Protein 3LD1 (pdb70)

Nearest PDB structures (foldseek):
  3ld1-assembly1_A  TM=1.003E+00  e=2.561E-72  Avian infectious bronchitis virus (strain M41)
  7f52-assembly1_A  TM=9.903E-01  e=3.214E-62  Infectious bronchitis virus
  1zun-assembly1_B  TM=3.961E-01  e=2.864E+00  Pseudomonas syringae pv. tomato str. DC3000
  6wdo-assembly1_O  TM=1.332E-01  e=5.058E+00  Homo sapiens

InterPro domains:
  IPR002589 Macro domain [PF01661] (1042-1148)
  IPR002589 Macro domain [PS51154] (1005-1181)
  IPR002589 Macro domain [SM00506] (1017-1149)
  IPR008740 Peptidase C30, coronavirus [PF05409] (2810-3098)
  IPR008740 Peptidase C30, coronavirus [PS51442] (2782-3088)
  IPR009003 Peptidase S1, PA clan [SSF50494] (2782-3085)
  IPR013016 Peptidase C16, coronavirus [PF08715] (1176-1477)
  IPR013016 Peptidase C16, coronavirus [PS51124] (1238-1499)
  IPR014822 Non-structural protein NSP9, coronavirus [PF08710] (3675-3785)
  IPR014822 Non-structural protein NSP9, coronavirus [PS51951] (3675-3785)
  IPR014828 Non-structural protein NSP7, coronavirus [PF08716] (3382-3464)
  IPR014828 Non-structural protein NSP7, coronavirus [PS51949] (3382-3464)
  IPR014829 Non-structural protein NSP8, coronavirus [PF08717] (3465-3674)
  IPR014829 Non-structural protein NSP8, coronavirus [PS51950] (3465-3674)
  IPR018995 RNA synthesis protein NSP10, coronavirus [PF09401] (3798-3920)
  IPR018995 RNA synthesis protein NSP10, coronavirus [PS51952] (3787-3928)
  IPR032505 Non-structural protein NSP4, C-terminal, coronavirus [PF16348] (2686-2778)
  IPR032505 Non-structural protein NSP4, C-terminal, coronavirus [PS51946] (2686-2781)
  IPR036333 RNA synthesis protein NSP10 superfamily, coronavirus [SSF144246] (3797-3917)
  IPR036499 Non-structural protein NSP9 superfamily, coronavirus [G3DSA:2.40.10.250] (3672-3785)

Secondary structure (DSSP, 8-state):
---EEEEETT--HHHHHHHHTTB----SSHHHHHHHHHHHHHHHHHTS-EEEEEBTEEEEEEEESS--SSS--EEE-TT--HHHHHHHH---HHHHHHHHHHHTHHHHTSSHHHHHHHHHHGGGT--HHHHHHHTT-SSHHHHHHHHHHHHHHHHHHHHHHHTGGGHHHHTT-IIIIIHHHHHHH-SSSS-SSHHHHHHHHHHHHHHTTS---EEEETTEEEEGGGTTSTTHHHHHHHHHHHHTSPB-GGG-EEETTEEE-SS-EEEEESS-TTS-TT-BEEEEESB---EE-EEEEE---EEEEEEE---PPPSEEEEEEETTEEEEEEEETTEEEEEEEETTEE-S--EEEEEPPP-

Foldseek 3Di:
DAAAEEEELPADLLVLLLLLLQAPDQAPWLLRLLVVSVVVNVQQNVQDWDWGQGPLGIHIYGYDHDDPDDPDHHYHYNPDDVVSVCVPRNDDVLSVVSVVVVVCCVPQVPDPVSLQVCQVCVVVVPDPRSLSNQCNRLPLSRVLSSCVVLLVVVLVLVDVLCDPVCVVVCVVPCVASNVLSCVLSPDPPPPVCSSVSSVLVSVLCSLPRPHWAWWAAQQFIATVSCCPGSNCVRVVVRVVVQVPADADPLGWGDDDQWTGDRIWIWGKDACDPDDDHGAIATATDGDGDFAQAAAPEEDAFKAFDNAFDPDDDDRYFHWYGYPRYTWTKHDDVNFIWTAHDHPRTTHRSITGMDGDDDD

Organism: Avian infectious bronchitis virus (strain M41) (NCBI:txid11127)

B-factor: mean 51.98, std 12.44, range [32.18, 98.54]

Sequence (359 aa):
LRDVILVSKDIPEQLCDALFFYTSHNPKDYADAFAVRQKFDRNLQTGKQFKFETVCGLFLLKGVDKITPGVPAKVLKATSKLADLEDIFGVSPFARKYRELLKTACQWSLTVETLDARALTLDEIFDPTEILWLQVAAKIQVSAMAMRRLVGEVTAKVMDALGSNMSALFQIFKQQIVRIFQAALAIFENVSELPQRIAALKMAFAKCAKSITVVVMERTLVVREFAGTCLASINGAVAKFFEELPNGFMGAKIFTTFAFFREAAVKIVDNIPNAPRGTKGFEVVGNAKGTQVVVRGMRNDLTLLDQKAEIPVESEGWSAILGGHLCYVFKSGDRFYAAPLSGNFALHDVHCCERVVCL

Structure (mmCIF, N/CA/C/O backbone):
data_3LD1
#
_entry.id   3LD1
#
_cell.length_a   114.179
_cell.length_b   114.179
_cell.length_c   60.979
_cell.angle_alpha   90.000
_cell.angle_beta   90.000
_cell.angle_gamma   120.000
#
_symmetry.space_group_name_H-M   'P 64'
#
loop_
_entity.id
_entity.type
_entity.pdbx_description
1 polymer 'Replicase polyprotein 1a'
2 water water
#
loop_
_atom_site.group_PDB
_atom_site.id
_atom_site.type_symbol
_atom_site.label_atom_id
_atom_site.label_alt_id
_atom_site.label_comp_id
_atom_site.label_asym_id
_atom_site.label_entity_id
_atom_site.label_seq_id
_atom_site.pdbx_PDB_ins_code
_atom_site.Cartn_x
_atom_site.Cartn_y
_atom_site.Cartn_z
_atom_site.occupancy
_atom_site.B_iso_or_equiv
_atom_site.auth_seq_id
_atom_site.auth_comp_id
_atom_site.auth_asym_id
_atom_site.auth_atom_id
_atom_site.pdbx_PDB_model_num
ATOM 1 N N . LEU A 1 1 ? -61.413 36.931 -26.072 1.00 88.92 5 LEU A N 1
ATOM 2 C CA . LEU A 1 1 ? -60.480 37.678 -26.950 1.00 89.11 5 LEU A CA 1
ATOM 3 C C . LEU A 1 1 ? -59.372 38.313 -26.078 1.00 88.65 5 LEU A C 1
ATOM 4 O O . LEU A 1 1 ? -59.081 39.517 -26.203 1.00 88.89 5 LEU A O 1
ATOM 9 N N . ARG A 1 2 ? -58.762 37.496 -25.201 1.00 87.59 6 ARG A N 1
ATOM 10 C CA . ARG A 1 2 ? -57.601 37.919 -24.364 1.00 86.11 6 ARG A CA 1
ATOM 11 C C . ARG A 1 2 ? -56.327 38.134 -25.192 1.00 83.96 6 ARG A C 1
ATOM 12 O O . ARG A 1 2 ? -56.219 37.646 -26.327 1.00 83.65 6 ARG A O 1
ATOM 20 N N . ASP A 1 3 ? -55.364 38.864 -24.622 1.00 81.39 7 ASP A N 1
ATOM 21 C CA . ASP A 1 3 ? -54.053 39.058 -25.286 1.00 78.56 7 ASP A CA 1
ATOM 22 C C . ASP A 1 3 ? -53.184 37.832 -25.187 1.00 75.54 7 ASP A C 1
ATOM 23 O O . ASP A 1 3 ? -52.954 37.279 -24.085 1.00 75.22 7 ASP A O 1
ATOM 28 N N . VAL A 1 4 ? -52.722 37.420 -26.359 1.00 71.44 8 VAL A N 1
ATOM 29 C CA . VAL A 1 4 ? -51.799 36.309 -26.472 1.00 67.15 8 VAL A CA 1
ATOM 30 C C . VAL A 1 4 ? -50.385 36.929 -26.553 1.00 64.17 8 VAL A C 1
ATOM 31 O O . VAL A 1 4 ? -50.079 37.644 -27.506 1.00 63.93 8 VAL A O 1
ATOM 35 N N . ILE A 1 5 ? -49.557 36.708 -25.522 1.00 59.48 9 ILE A N 1
ATOM 36 C CA . ILE A 1 5 ? -48.203 37.262 -25.511 1.00 54.27 9 ILE A CA 1
ATOM 37 C C . ILE A 1 5 ? -47.296 36.441 -26.451 1.00 52.76 9 ILE A C 1
ATOM 38 O O . ILE A 1 5 ? -47.083 35.254 -26.246 1.00 50.61 9 ILE A O 1
ATOM 43 N N . LEU A 1 6 ? -46.781 37.092 -27.486 1.00 50.40 10 LEU A N 1
ATOM 44 C CA . LEU A 1 6 ? -45.883 36.410 -28.392 1.00 50.68 10 LEU A CA 1
ATOM 45 C C . LEU A 1 6 ? -44.413 36.377 -27.894 1.00 51.02 10 LEU A C 1
ATOM 46 O O . LEU A 1 6 ? -43.765 37.414 -27.825 1.00 51.26 10 LEU A O 1
ATOM 51 N N . VAL A 1 7 ? -43.882 35.201 -27.540 1.00 49.87 11 VAL A N 1
ATOM 52 C CA . VAL A 1 7 ? -42.551 35.214 -27.004 1.00 48.87 11 VAL A CA 1
ATOM 53 C C . VAL A 1 7 ? -41.583 34.469 -27.867 1.00 49.13 11 VAL A C 1
ATOM 54 O O . VAL A 1 7 ? -41.726 33.268 -28.124 1.00 49.72 11 VAL A O 1
ATOM 58 N N . SER A 1 8 ? -40.638 35.264 -28.357 1.00 48.18 12 SER A N 1
ATOM 59 C CA . SER A 1 8 ? -39.571 34.826 -29.170 1.00 48.33 12 SER A CA 1
ATOM 60 C C . SER A 1 8 ? -38.897 33.540 -28.661 1.00 48.04 12 SER A C 1
ATOM 61 O O . SER A 1 8 ? -38.361 33.476 -27.554 1.00 48.59 12 SER A O 1
ATOM 64 N N . LYS A 1 9 ? -38.975 32.517 -29.491 1.00 47.57 13 LYS A N 1
ATOM 65 C CA . LYS A 1 9 ? -38.442 31.193 -29.210 1.00 48.17 13 LYS A CA 1
ATOM 66 C C . LYS A 1 9 ? -36.971 31.217 -28.810 1.00 49.23 13 LYS A C 1
ATOM 67 O O . LYS A 1 9 ? -36.549 30.363 -28.003 1.00 49.88 13 LYS A O 1
ATOM 73 N N . ASP A 1 10 ? -36.216 32.195 -29.336 1.00 49.13 14 ASP A N 1
ATOM 74 C CA . ASP A 1 10 ? -34.774 32.359 -29.046 1.00 49.53 14 ASP A CA 1
ATOM 75 C C . ASP A 1 10 ? -34.454 33.153 -27.779 1.00 48.60 14 ASP A C 1
ATOM 76 O O . ASP A 1 10 ? -33.267 33.413 -27.542 1.00 48.23 14 ASP A O 1
ATOM 81 N N . ILE A 1 11 ? -35.455 33.569 -26.979 1.00 46.30 15 ILE A N 1
ATOM 82 C CA . ILE A 1 11 ? -35.084 34.425 -25.837 1.00 44.28 15 ILE A CA 1
ATOM 83 C C . ILE A 1 11 ? -33.919 33.831 -24.987 1.00 43.35 15 ILE A C 1
ATOM 84 O O . ILE A 1 11 ? -33.850 32.593 -24.800 1.00 42.21 15 ILE A O 1
ATOM 89 N N . PRO A 1 12 ? -32.985 34.685 -24.505 1.00 42.10 16 PRO A N 1
ATOM 90 C CA . PRO A 1 12 ? -31.835 34.126 -23.731 1.00 41.71 16 PRO A CA 1
ATOM 91 C C . PRO A 1 12 ? -32.270 33.449 -22.475 1.00 42.10 16 PRO A C 1
ATOM 92 O O . PRO A 1 12 ? -33.391 33.685 -22.015 1.00 42.22 16 PRO A O 1
ATOM 96 N N . GLU A 1 13 ? -31.420 32.554 -21.950 1.00 42.65 17 GLU A N 1
ATOM 97 C CA . GLU A 1 13 ? -31.762 31.725 -20.780 1.00 42.49 17 GLU A CA 1
ATOM 98 C C . GLU A 1 13 ? -32.222 32.616 -19.628 1.00 42.56 17 GLU A C 1
ATOM 99 O O . GLU A 1 13 ? -33.085 32.245 -18.821 1.00 42.64 17 GLU A O 1
ATOM 105 N N . GLN A 1 14 ? -31.585 33.752 -19.449 1.00 42.31 18 GLN A N 1
ATOM 106 C CA . GLN A 1 14 ? -31.909 34.500 -18.232 1.00 43.98 18 GLN A CA 1
ATOM 107 C C . GLN A 1 14 ? -33.285 35.084 -18.305 1.00 42.28 18 GLN A C 1
ATOM 108 O O . GLN A 1 14 ? -33.866 35.420 -17.291 1.00 43.05 18 GLN A O 1
ATOM 114 N N . LEU A 1 15 ? -33.798 35.206 -19.512 1.00 41.75 19 LEU A N 1
ATOM 115 C CA . LEU A 1 15 ? -34.960 36.037 -19.758 1.00 41.56 19 LEU A CA 1
ATOM 116 C C . LEU A 1 15 ? -36.023 34.998 -19.676 1.00 41.81 19 LEU A C 1
ATOM 117 O O . LEU A 1 15 ? -37.060 35.164 -18.965 1.00 42.25 19 LEU A O 1
ATOM 122 N N . CYS A 1 16 ? -35.713 33.885 -20.315 1.00 40.27 20 CYS A N 1
ATOM 123 C CA . CYS A 1 16 ? -36.555 32.765 -20.190 1.00 41.09 20 CYS A CA 1
ATOM 124 C C . CYS A 1 16 ? -36.839 32.415 -18.715 1.00 39.32 20 CYS A C 1
ATOM 125 O O . CYS A 1 16 ? -37.976 32.141 -18.314 1.00 38.34 20 CYS A O 1
ATOM 128 N N . ASP A 1 17 ? -35.800 32.452 -17.915 1.00 37.89 21 ASP A N 1
ATOM 129 C CA . ASP A 1 17 ? -35.935 32.227 -16.487 1.00 38.72 21 ASP A CA 1
ATOM 130 C C . ASP A 1 17 ? -36.820 33.274 -15.809 1.00 37.83 21 ASP A C 1
ATOM 131 O O . ASP A 1 17 ? -37.704 32.938 -14.957 1.00 35.52 21 ASP A O 1
ATOM 136 N N . ALA A 1 18 ? -36.590 34.544 -16.157 1.00 36.60 22 ALA A N 1
ATOM 137 C CA . ALA A 1 18 ? -37.408 35.557 -15.468 1.00 36.80 22 ALA A CA 1
ATOM 138 C C . ALA A 1 18 ? -38.854 35.379 -15.862 1.00 36.35 22 ALA A C 1
ATOM 139 O O . ALA A 1 18 ? -39.716 35.477 -15.005 1.00 36.04 22 ALA A O 1
ATOM 141 N N . LEU A 1 19 ? -39.122 35.163 -17.158 1.00 37.30 23 LEU A N 1
ATOM 142 C CA . LEU A 1 19 ? -40.506 34.912 -17.623 1.00 37.25 23 LEU A CA 1
ATOM 143 C C . LEU A 1 19 ? -41.026 33.731 -16.808 1.00 39.25 23 LEU A C 1
ATOM 144 O O . LEU A 1 19 ? -41.908 33.894 -15.992 1.00 40.39 23 LEU A O 1
ATOM 149 N N . PHE A 1 20 ? -40.434 32.550 -16.951 1.00 40.61 24 PHE A N 1
ATOM 150 C CA . PHE A 1 20 ? -40.944 31.398 -16.193 1.00 42.20 24 PHE A CA 1
ATOM 151 C C . PHE A 1 20 ? -41.150 31.647 -14.666 1.00 42.76 24 PHE A C 1
ATOM 152 O O . PHE A 1 20 ? -42.039 31.081 -14.024 1.00 42.63 24 PHE A O 1
ATOM 160 N N . PHE A 1 21 ? -40.321 32.484 -14.070 1.00 43.26 25 PHE A N 1
ATOM 161 C CA . PHE A 1 21 ? -40.430 32.647 -12.641 1.00 43.90 25 PHE A CA 1
ATOM 162 C C . PHE A 1 21 ? -41.644 33.443 -12.140 1.00 44.12 25 PHE A C 1
ATOM 163 O O . PHE A 1 21 ? -41.723 33.792 -10.945 1.00 44.30 25 PHE A O 1
ATOM 171 N N . TYR A 1 22 ? -42.577 33.759 -13.041 1.00 44.64 26 TYR A N 1
ATOM 172 C CA . TYR A 1 22 ? -43.864 34.333 -12.641 1.00 44.52 26 TYR A CA 1
ATOM 173 C C . TYR A 1 22 ? -44.827 33.248 -12.244 1.00 45.45 26 TYR A C 1
ATOM 174 O O . TYR A 1 22 ? -45.903 33.559 -11.742 1.00 45.59 26 TYR A O 1
ATOM 183 N N . THR A 1 23 ? -44.443 31.984 -12.479 1.00 46.77 27 THR A N 1
ATOM 184 C CA . THR A 1 23 ? -45.315 30.825 -12.297 1.00 47.49 27 THR A CA 1
ATOM 185 C C . THR A 1 23 ? -45.904 30.783 -10.880 1.00 49.17 27 THR A C 1
ATOM 186 O O . THR A 1 23 ? -45.269 31.272 -9.905 1.00 48.21 27 THR A O 1
ATOM 190 N N . SER A 1 24 ? -47.134 30.263 -10.795 1.00 49.92 28 SER A N 1
ATOM 191 C CA . SER A 1 24 ? -47.859 30.260 -9.529 1.00 51.88 28 SER A CA 1
ATOM 192 C C . SER A 1 24 ? -47.681 28.852 -8.998 1.00 52.33 28 SER A C 1
ATOM 193 O O . SER A 1 24 ? -47.941 28.564 -7.815 1.00 52.62 28 SER A O 1
ATOM 196 N N . HIS A 1 25 ? -47.202 27.974 -9.876 1.00 52.23 29 HIS A N 1
ATOM 197 C CA . HIS A 1 25 ? -47.150 26.594 -9.545 1.00 52.53 29 HIS A CA 1
ATOM 198 C C . HIS A 1 25 ? -46.403 26.406 -8.260 1.00 53.23 29 HIS A C 1
ATOM 199 O O . HIS A 1 25 ? -45.403 27.076 -8.059 1.00 53.44 29 HIS A O 1
ATOM 206 N N . ASN A 1 26 ? -46.949 25.576 -7.359 1.00 54.23 30 ASN A N 1
ATOM 207 C CA . ASN A 1 26 ? -46.288 25.210 -6.086 1.00 55.05 30 ASN A CA 1
ATOM 208 C C . ASN A 1 26 ? -45.655 23.808 -6.211 1.00 55.04 30 ASN A C 1
ATOM 209 O O . ASN A 1 26 ? -46.350 22.784 -6.063 1.00 55.77 30 ASN A O 1
ATOM 214 N N . PRO A 1 27 ? -44.337 23.754 -6.469 1.00 54.99 31 PRO A N 1
ATOM 215 C CA . PRO A 1 27 ? -43.646 22.463 -6.844 1.00 55.01 31 PRO A CA 1
ATOM 216 C C . PRO A 1 27 ? -43.451 21.471 -5.659 1.00 54.25 31 PRO A C 1
ATOM 217 O O . PRO A 1 27 ? -42.908 21.825 -4.618 1.00 51.12 31 PRO A O 1
ATOM 221 N N . LYS A 1 28 ? -43.879 20.229 -5.879 1.00 55.75 32 LYS A N 1
ATOM 222 C CA . LYS A 1 28 ? -43.917 19.208 -4.851 1.00 55.83 32 LYS A CA 1
ATOM 223 C C . LYS A 1 28 ? -42.466 18.953 -4.350 1.00 56.19 32 LYS A C 1
ATOM 224 O O . LYS A 1 28 ? -42.231 18.938 -3.111 1.00 55.98 32 LYS A O 1
ATOM 230 N N . ASP A 1 29 ? -41.523 18.772 -5.304 1.00 54.25 33 ASP A N 1
ATOM 231 C CA . ASP A 1 29 ? -40.072 18.522 -5.025 1.00 53.77 33 ASP A CA 1
ATOM 232 C C . ASP A 1 29 ? -39.350 18.799 -6.332 1.00 51.30 33 ASP A C 1
ATOM 233 O O . ASP A 1 29 ? -39.961 19.376 -7.242 1.00 51.52 33 ASP A O 1
ATOM 238 N N . TYR A 1 30 ? -38.104 18.329 -6.458 1.00 48.35 34 TYR A N 1
ATOM 239 C CA . TYR A 1 30 ? -37.299 18.594 -7.647 1.00 45.98 34 TYR A CA 1
ATOM 240 C C . TYR A 1 30 ? -37.834 17.862 -8.864 1.00 46.43 34 TYR A C 1
ATOM 241 O O . TYR A 1 30 ? -37.780 18.368 -9.997 1.00 45.44 34 TYR A O 1
ATOM 250 N N . ALA A 1 31 ? -38.388 16.676 -8.635 1.00 46.70 35 ALA A N 1
ATOM 251 C CA . ALA A 1 31 ? -39.032 15.978 -9.723 1.00 47.30 35 ALA A CA 1
ATOM 252 C C . ALA A 1 31 ? -40.162 16.802 -10.324 1.00 47.03 35 ALA A C 1
ATOM 253 O O . ALA A 1 31 ? -40.212 16.982 -11.555 1.00 48.15 35 ALA A O 1
ATOM 255 N N . ASP A 1 32 ? -41.038 17.331 -9.482 1.00 47.15 36 ASP A N 1
ATOM 256 C CA . ASP A 1 32 ? -42.190 18.118 -9.968 1.00 46.57 36 ASP A CA 1
ATOM 257 C C . ASP A 1 32 ? -41.648 19.387 -10.671 1.00 46.24 36 ASP A C 1
ATOM 258 O O . ASP A 1 32 ? -41.936 19.698 -11.831 1.00 45.27 36 ASP A O 1
ATOM 263 N N . ALA A 1 33 ? -40.757 20.076 -9.987 1.00 46.31 37 ALA A N 1
ATOM 264 C CA . ALA A 1 33 ? -40.241 21.302 -10.536 1.00 44.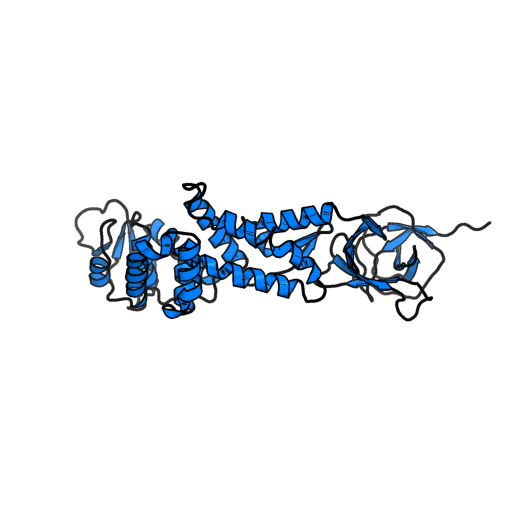92 37 ALA A CA 1
ATOM 265 C C . ALA A 1 33 ? -39.689 20.993 -11.891 1.00 45.11 37 ALA A C 1
ATOM 266 O O . ALA A 1 33 ? -39.990 21.715 -12.874 1.00 45.88 37 ALA A O 1
ATOM 268 N N . PHE A 1 34 ? -38.895 19.926 -11.986 1.00 43.48 38 PHE A N 1
ATOM 269 C CA . PHE A 1 34 ? -38.259 19.663 -13.248 1.00 42.75 38 PHE A CA 1
ATOM 270 C C . PHE A 1 34 ? -39.354 19.376 -14.289 1.00 42.93 38 PHE A C 1
ATOM 271 O O . PHE A 1 34 ? -39.295 19.835 -15.435 1.00 42.39 38 PHE A O 1
ATOM 279 N N . ALA A 1 35 ? -40.352 18.590 -13.892 1.00 41.81 39 ALA A N 1
ATOM 280 C CA . ALA A 1 35 ? -41.433 18.264 -14.837 1.00 41.50 39 ALA A CA 1
ATOM 281 C C . ALA A 1 35 ? -42.166 19.535 -15.366 1.00 40.82 39 ALA A C 1
ATOM 282 O O . ALA A 1 35 ? -42.355 19.715 -16.619 1.00 41.66 39 ALA A O 1
ATOM 284 N N . VAL A 1 36 ? -42.492 20.433 -14.442 1.00 38.89 40 VAL A N 1
ATOM 285 C CA . VAL A 1 36 ? -43.197 21.673 -14.777 1.00 39.12 40 VAL A CA 1
ATOM 286 C C . VAL A 1 36 ? -42.361 22.604 -15.705 1.00 40.64 40 VAL A C 1
ATOM 287 O O . VAL A 1 36 ? -42.890 23.142 -16.702 1.00 42.77 40 VAL A O 1
ATOM 291 N N . ARG A 1 37 ? -41.070 22.782 -15.415 1.00 40.97 41 ARG A N 1
ATOM 292 C CA . ARG A 1 37 ? -40.265 23.676 -16.224 1.00 41.77 41 ARG A CA 1
ATOM 293 C C . ARG A 1 37 ? -40.030 23.018 -17.593 1.00 42.94 41 ARG A C 1
ATOM 294 O O . ARG A 1 37 ? -40.050 23.673 -18.628 1.00 42.53 41 ARG A O 1
ATOM 302 N N . GLN A 1 38 ? -39.861 21.708 -17.609 1.00 44.19 42 GLN A N 1
ATOM 303 C CA . GLN A 1 38 ? -39.669 21.028 -18.900 1.00 46.55 42 GLN A CA 1
ATOM 304 C C . GLN A 1 38 ? -40.918 21.189 -19.790 1.00 45.40 42 GLN A C 1
ATOM 305 O O . GLN A 1 38 ? -40.802 21.567 -20.947 1.00 46.64 42 GLN A O 1
ATOM 311 N N . LYS A 1 39 ? -42.109 20.962 -19.244 1.00 44.69 43 LYS A N 1
ATOM 312 C CA . LYS A 1 39 ? -43.379 21.171 -20.038 1.00 44.09 43 LYS A CA 1
ATOM 313 C C . LYS A 1 39 ? -43.471 22.593 -20.597 1.00 42.60 43 LYS A C 1
ATOM 314 O O . LYS A 1 39 ? -43.924 22.880 -21.729 1.00 40.73 43 LYS A O 1
ATOM 320 N N . PHE A 1 40 ? -43.049 23.511 -19.759 1.00 41.33 44 PHE A N 1
ATOM 321 C CA . PHE A 1 40 ? -43.227 24.870 -20.173 1.00 42.18 44 PHE A CA 1
ATOM 322 C C . PHE A 1 40 ? -42.217 25.196 -21.296 1.00 41.64 44 PHE A C 1
ATOM 323 O O . PHE A 1 40 ? -42.585 25.753 -22.342 1.00 42.07 44 PHE A O 1
ATOM 331 N N . ASP A 1 41 ? -40.960 24.796 -21.134 1.00 40.58 45 ASP A N 1
ATOM 332 C CA . ASP A 1 41 ? -40.031 25.055 -22.229 1.00 40.82 45 ASP A CA 1
ATOM 333 C C . ASP A 1 41 ? -40.501 24.383 -23.501 1.00 40.16 45 ASP A C 1
ATOM 334 O O . ASP A 1 41 ? -40.297 24.933 -24.531 1.00 39.35 45 ASP A O 1
ATOM 339 N N . ARG A 1 42 ? -41.062 23.174 -23.423 1.00 40.31 46 ARG A N 1
ATOM 340 C CA . ARG A 1 42 ? -41.560 22.513 -24.637 1.00 41.55 46 ARG A CA 1
ATOM 341 C C . ARG A 1 42 ? -42.683 23.300 -25.275 1.00 40.89 46 ARG A C 1
ATOM 342 O O . ARG A 1 42 ? -42.699 23.473 -26.499 1.00 40.77 46 ARG A O 1
ATOM 350 N N . ASN A 1 43 ? -43.615 23.765 -24.442 1.00 40.62 47 ASN A N 1
ATOM 351 C CA . ASN A 1 43 ? -44.783 24.525 -24.909 1.00 41.85 47 ASN A CA 1
ATOM 352 C C . ASN A 1 43 ? -44.332 25.697 -25.736 1.00 41.90 47 ASN A C 1
ATOM 353 O O . ASN A 1 43 ? -44.880 25.963 -26.798 1.00 41.55 47 ASN A O 1
ATOM 358 N N . LEU A 1 44 ? -43.330 26.404 -25.213 1.00 42.44 48 LEU A N 1
ATOM 359 C CA . LEU A 1 44 ? -42.824 27.591 -25.866 1.00 43.03 48 LEU A CA 1
ATOM 360 C C . LEU A 1 44 ? -42.343 27.270 -27.243 1.00 44.47 48 LEU A C 1
ATOM 361 O O . LEU A 1 44 ? -42.594 28.038 -28.143 1.00 45.99 48 LEU A O 1
ATOM 366 N N . GLN A 1 45 ? -41.684 26.121 -27.431 1.00 45.15 49 GLN A N 1
ATOM 367 C CA . GLN A 1 45 ? -41.059 25.816 -28.723 1.00 46.30 49 GLN A CA 1
ATOM 368 C C . GLN A 1 45 ? -42.039 25.338 -29.776 1.00 46.60 49 GLN A C 1
ATOM 369 O O . GLN A 1 45 ? -41.732 25.412 -30.990 1.00 47.33 49 GLN A O 1
ATOM 375 N N . THR A 1 46 ? -43.170 24.790 -29.311 1.00 46.52 50 THR A N 1
ATOM 376 C CA . THR A 1 46 ? -44.273 24.339 -30.214 1.00 47.05 50 THR A CA 1
ATOM 377 C C . THR A 1 46 ? -44.858 25.508 -30.962 1.00 48.09 50 THR A C 1
ATOM 378 O O . THR A 1 46 ? -45.270 25.334 -32.072 1.00 49.78 50 THR A O 1
ATOM 382 N N . GLY A 1 47 ? -44.879 26.713 -30.389 1.00 49.51 51 GLY A N 1
ATOM 383 C CA . GLY A 1 47 ? -45.260 27.906 -31.198 1.00 50.41 51 GLY A CA 1
ATOM 384 C C . GLY A 1 47 ? -46.763 27.949 -31.370 1.00 51.28 51 GLY A C 1
ATOM 385 O O . GLY A 1 47 ? -47.316 28.735 -32.161 1.00 52.02 51 GLY A O 1
ATOM 386 N N . LYS A 1 48 ? -47.401 27.055 -30.622 1.00 52.16 52 LYS A N 1
ATOM 387 C CA . LYS A 1 48 ? -48.813 27.019 -30.436 1.00 53.52 52 LYS A CA 1
ATOM 388 C C . LYS A 1 48 ? -49.151 27.800 -29.137 1.00 53.58 52 LYS A C 1
ATOM 389 O O . LYS A 1 48 ? -48.417 27.772 -28.108 1.00 52.60 52 LYS A O 1
ATOM 395 N N . GLN A 1 49 ? -50.246 28.534 -29.206 1.00 52.50 53 GLN A N 1
ATOM 396 C CA . GLN A 1 49 ? -50.743 29.143 -28.038 1.00 51.79 53 GLN A CA 1
ATOM 397 C C . GLN A 1 49 ? -50.901 28.133 -26.913 1.00 50.62 53 GLN A C 1
ATOM 398 O O . GLN A 1 49 ? -51.172 26.967 -27.158 1.00 51.60 53 GLN A O 1
ATOM 404 N N . PHE A 1 50 ? -50.692 28.570 -25.684 1.00 49.56 54 PHE A N 1
ATOM 405 C CA . PHE A 1 50 ? -50.894 27.720 -24.531 1.00 48.34 54 PHE A CA 1
ATOM 406 C C . PHE A 1 50 ? -50.968 28.634 -23.309 1.00 49.41 54 PHE A C 1
ATOM 407 O O . PHE A 1 50 ? -50.595 29.827 -23.370 1.00 49.04 54 PHE A O 1
ATOM 415 N N . LYS A 1 51 ? -51.437 28.078 -22.201 1.00 49.51 55 LYS A N 1
ATOM 416 C CA . LYS A 1 51 ? -51.733 28.851 -21.032 1.00 51.06 55 LYS A CA 1
ATOM 417 C C . LYS A 1 51 ? -50.560 28.956 -20.071 1.00 51.15 55 LYS A C 1
ATOM 418 O O . LYS A 1 51 ? -49.780 28.033 -19.964 1.00 52.95 55 LYS A O 1
ATOM 424 N N . PHE A 1 52 ? -50.494 30.028 -19.289 1.00 50.19 56 PHE A N 1
ATOM 425 C CA . PHE A 1 52 ? -49.486 30.149 -18.282 1.00 48.76 56 PHE A CA 1
ATOM 426 C C . PHE A 1 52 ? -50.099 30.727 -16.999 1.00 50.28 56 PHE A C 1
ATOM 427 O O . PHE A 1 52 ? -50.335 31.913 -16.881 1.00 51.28 56 PHE A O 1
ATOM 435 N N . GLU A 1 53 ? -50.430 29.858 -16.064 1.00 50.63 57 GLU A N 1
ATOM 436 C CA . GLU A 1 53 ? -50.806 30.273 -14.755 1.00 51.87 57 GLU A CA 1
ATOM 437 C C . GLU A 1 53 ? -49.713 31.095 -13.996 1.00 51.69 57 GLU A C 1
ATOM 438 O O . GLU A 1 53 ? -48.781 30.517 -13.427 1.00 52.91 57 GLU A O 1
ATOM 444 N N . THR A 1 54 ? -49.833 32.422 -13.934 1.00 50.53 58 THR A N 1
ATOM 445 C CA . THR A 1 54 ? -48.871 33.184 -13.152 1.00 50.80 58 THR A CA 1
ATOM 446 C C . THR A 1 54 ? -49.379 33.642 -11.781 1.00 51.73 58 THR A C 1
ATOM 447 O O . THR A 1 54 ? -50.485 33.325 -11.400 1.00 53.12 58 THR A O 1
ATOM 451 N N . VAL A 1 55 ? -48.559 34.417 -11.061 1.00 52.43 59 VAL A N 1
ATOM 452 C CA . VAL A 1 55 ? -48.923 35.043 -9.757 1.00 52.45 59 VAL A CA 1
ATOM 453 C C . VAL A 1 55 ? -49.568 36.432 -9.986 1.00 54.05 59 VAL A C 1
ATOM 454 O O . VAL A 1 55 ? -49.834 37.199 -9.022 1.00 53.36 59 VAL A O 1
ATOM 458 N N . CYS A 1 56 ? -49.733 36.755 -11.276 1.00 54.68 60 CYS A N 1
ATOM 459 C CA . CYS A 1 56 ? -50.491 37.899 -11.752 1.00 54.99 60 CYS A CA 1
ATOM 460 C C . CYS A 1 56 ? -51.672 37.382 -12.542 1.00 55.01 60 CYS A C 1
ATOM 461 O O . CYS A 1 56 ? -52.120 38.062 -13.444 1.00 53.79 60 CYS A O 1
ATOM 464 N N . GLY A 1 57 ? -52.126 36.152 -12.268 1.00 56.19 61 GLY A N 1
ATOM 465 C CA . GLY A 1 57 ? -53.261 35.579 -13.028 1.00 56.78 61 GLY A CA 1
ATOM 466 C C . GLY A 1 57 ? -52.844 34.907 -14.340 1.00 57.76 61 GLY A C 1
ATOM 467 O O . GLY A 1 57 ? -51.638 34.787 -14.668 1.00 58.53 61 GLY A O 1
ATOM 468 N N . LEU A 1 58 ? -53.840 34.441 -15.086 1.00 57.10 62 LEU A N 1
ATOM 469 C CA . LEU A 1 58 ? -53.630 33.536 -16.190 1.00 56.74 62 LEU A CA 1
ATOM 470 C C . LEU A 1 58 ? -53.191 34.361 -17.398 1.00 56.97 62 LEU A C 1
ATOM 471 O O . LEU A 1 58 ? -53.861 35.333 -17.731 1.00 58.14 62 LEU A O 1
ATOM 476 N N . PHE A 1 59 ? -52.077 34.025 -18.055 1.00 55.52 63 PHE A N 1
ATOM 477 C CA . PHE A 1 59 ? -51.854 34.658 -19.375 1.00 53.93 63 PHE A CA 1
ATOM 478 C C . PHE A 1 59 ? -51.804 33.569 -20.384 1.00 53.04 63 PHE A C 1
ATOM 479 O O . PHE A 1 59 ? -51.667 32.373 -20.037 1.00 53.16 63 PHE A O 1
ATOM 487 N N . LEU A 1 60 ? -51.920 33.986 -21.631 1.00 51.45 64 LEU A N 1
ATOM 488 C CA . LEU A 1 60 ? -51.694 33.082 -22.730 1.00 51.12 64 LEU A CA 1
ATOM 489 C C . LEU A 1 60 ? -50.389 33.500 -23.433 1.00 49.97 64 LEU A C 1
ATOM 490 O O . LEU A 1 60 ? -50.187 34.722 -23.683 1.00 49.19 64 LEU A O 1
ATOM 495 N N . LEU A 1 61 ? -49.543 32.499 -23.759 1.00 48.41 65 LEU A N 1
ATOM 496 C CA . LEU A 1 61 ? -48.293 32.718 -24.511 1.00 47.76 65 LEU A CA 1
ATOM 497 C C . LEU A 1 61 ? -48.264 31.951 -25.811 1.00 47.77 65 LEU A C 1
ATOM 498 O O . LEU A 1 61 ? -48.968 30.993 -25.985 1.00 47.68 65 LEU A O 1
ATOM 503 N N . LYS A 1 62 ? -47.396 32.391 -26.692 1.00 48.95 66 LYS A N 1
ATOM 504 C CA . LYS A 1 62 ? -47.136 31.760 -27.957 1.00 51.30 66 LYS A CA 1
ATOM 505 C C . LYS A 1 62 ? -45.671 32.013 -28.434 1.00 52.32 66 LYS A C 1
ATOM 506 O O . LYS A 1 62 ? -45.271 33.171 -28.693 1.00 51.33 66 LYS A O 1
ATOM 512 N N . GLY A 1 63 ? -44.886 30.940 -28.551 1.00 52.61 67 GLY A N 1
ATOM 513 C CA . GLY A 1 63 ? -43.527 31.089 -29.010 1.00 53.90 67 GLY A CA 1
ATOM 514 C C . GLY A 1 63 ? -43.535 31.421 -30.480 1.00 55.59 67 GLY A C 1
ATOM 515 O O . GLY A 1 63 ? -44.294 30.816 -31.255 1.00 55.94 67 GLY A O 1
ATOM 516 N N . VAL A 1 64 ? -42.702 32.377 -30.888 1.00 56.74 68 VAL A N 1
ATOM 517 C CA . VAL A 1 64 ? -42.568 32.644 -32.319 1.00 57.84 68 VAL A CA 1
ATOM 518 C C . VAL A 1 64 ? -41.146 32.855 -32.765 1.00 59.54 68 VAL A C 1
ATOM 519 O O . VAL A 1 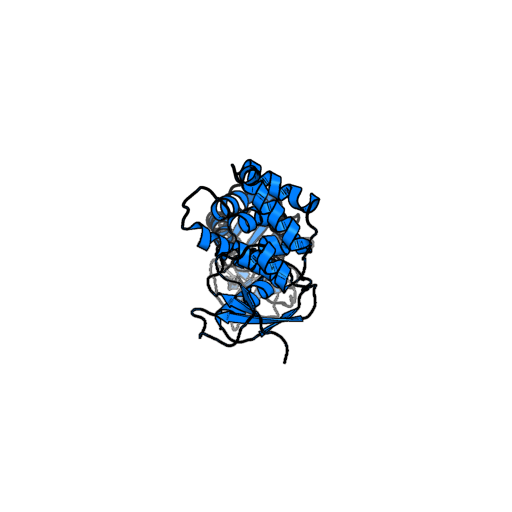64 ? -40.216 32.969 -31.958 1.00 59.01 68 VAL A O 1
ATOM 523 N N . ASP A 1 65 ? -40.989 32.891 -34.082 1.00 62.48 69 ASP A N 1
ATOM 524 C CA . ASP A 1 65 ? -39.714 33.249 -34.683 1.00 65.24 69 ASP A CA 1
ATOM 525 C C . ASP A 1 65 ? -40.003 34.566 -35.383 1.00 68.15 69 ASP A C 1
ATOM 526 O O . ASP A 1 65 ? -40.264 35.564 -34.720 1.00 68.40 69 ASP A O 1
ATOM 531 N N . LYS A 1 66 ? -40.012 34.559 -36.716 1.00 73.01 70 LYS A N 1
ATOM 532 C CA . LYS A 1 66 ? -40.263 35.763 -37.501 1.00 77.43 70 LYS A CA 1
ATOM 533 C C . LYS A 1 66 ? -41.697 36.100 -37.240 1.00 79.63 70 LYS A C 1
ATOM 534 O O . LYS A 1 66 ? -42.564 35.217 -37.349 1.00 79.40 70 LYS A O 1
ATOM 540 N N . ILE A 1 67 ? -41.948 37.350 -36.836 1.00 82.88 71 ILE A N 1
ATOM 541 C CA . ILE A 1 67 ? -43.336 37.792 -36.646 1.00 85.64 71 ILE A CA 1
ATOM 542 C C . ILE A 1 67 ? -43.853 38.296 -37.990 1.00 87.77 71 ILE A C 1
ATOM 543 O O . ILE A 1 67 ? -43.293 39.254 -38.563 1.00 88.29 71 ILE A O 1
ATOM 548 N N . THR A 1 68 ? -44.852 37.565 -38.509 1.00 90.02 72 THR A N 1
ATOM 549 C CA . THR A 1 68 ? -45.812 38.035 -39.526 1.00 92.23 72 THR A CA 1
ATOM 550 C C . THR A 1 68 ? -46.179 39.519 -39.207 1.00 93.10 72 THR A C 1
ATOM 551 O O . THR A 1 68 ? -46.590 39.811 -38.066 1.00 93.21 72 THR A O 1
ATOM 555 N N . PRO A 1 69 ? -46.052 40.450 -40.200 1.00 93.87 73 PRO A N 1
ATOM 556 C CA . PRO A 1 69 ? -46.051 41.899 -39.793 1.00 94.06 73 PRO A CA 1
ATOM 557 C C . PRO A 1 69 ? -47.503 42.318 -39.372 1.00 94.57 73 PRO A C 1
ATOM 558 O O . PRO A 1 69 ? -48.427 41.475 -39.506 1.00 94.87 73 PRO A O 1
ATOM 562 N N . GLY A 1 70 ? -47.734 43.537 -38.852 1.00 93.92 74 GLY A N 1
ATOM 563 C CA . GLY A 1 70 ? -49.147 43.984 -38.607 1.00 92.83 74 GLY A CA 1
ATOM 564 C C . GLY A 1 70 ? -49.830 43.835 -37.228 1.00 92.47 74 GLY A C 1
ATOM 565 O O . GLY A 1 70 ? -49.414 44.545 -36.305 1.00 92.52 74 GLY A O 1
ATOM 566 N N . VAL A 1 71 ? -50.851 42.934 -37.099 1.00 91.43 75 VAL A N 1
ATOM 567 C CA . VAL A 1 71 ? -51.815 42.777 -35.908 1.00 90.31 75 VAL A CA 1
ATOM 568 C C . VAL A 1 71 ? -51.247 43.063 -34.467 1.00 88.62 75 VAL A C 1
ATOM 569 O O . VAL A 1 71 ? -51.110 42.120 -33.668 1.00 88.28 75 VAL A O 1
ATOM 573 N N . PRO A 1 72 ? -51.005 44.374 -34.116 1.00 86.90 76 PRO A N 1
ATOM 574 C CA . PRO A 1 72 ? -50.035 44.703 -33.049 1.00 84.41 76 PRO A CA 1
ATOM 575 C C . PRO A 1 72 ? -50.206 43.798 -31.846 1.00 81.75 76 PRO A C 1
ATOM 576 O O . PRO A 1 72 ? -51.287 43.714 -31.238 1.00 82.31 76 PRO A O 1
ATOM 580 N N . ALA A 1 73 ? -49.156 43.061 -31.538 1.00 77.65 77 ALA A N 1
ATOM 581 C CA . ALA A 1 73 ? -49.269 42.110 -30.466 1.00 72.94 77 ALA A CA 1
ATOM 582 C C . ALA A 1 73 ? -48.404 42.669 -29.349 1.00 69.70 77 ALA A C 1
ATOM 583 O O . ALA A 1 73 ? -47.718 43.671 -29.546 1.00 68.76 77 ALA A O 1
ATOM 585 N N . LYS A 1 74 ? -48.472 42.069 -28.172 1.00 65.82 78 LYS A N 1
ATOM 586 C CA . LYS A 1 74 ? -47.401 42.269 -27.207 1.00 62.57 78 LYS A CA 1
ATOM 587 C C . LYS A 1 74 ? -46.350 41.173 -27.390 1.00 60.31 78 LYS A C 1
ATOM 588 O O . LYS A 1 74 ? -46.666 39.985 -27.357 1.00 60.12 78 LYS A O 1
ATOM 594 N N . VAL A 1 75 ? -45.110 41.598 -27.604 1.00 57.84 79 VAL A N 1
ATOM 595 C CA . VAL A 1 75 ? -43.973 40.717 -27.917 1.00 56.90 79 VAL A CA 1
ATOM 596 C C . VAL A 1 75 ? -42.769 40.778 -26.902 1.00 55.89 79 VAL A C 1
ATOM 597 O O . VAL A 1 75 ? -42.211 41.848 -26.668 1.00 55.48 79 VAL A O 1
ATOM 601 N N . LEU A 1 76 ? -42.356 39.620 -26.372 1.00 54.63 80 LEU A N 1
ATOM 602 C CA . LEU A 1 76 ? -41.100 39.444 -25.644 1.00 53.27 80 LEU A CA 1
ATOM 603 C C . LEU A 1 76 ? -40.000 38.965 -26.612 1.00 53.33 80 LEU A C 1
ATOM 604 O O . LEU A 1 76 ? -40.021 37.824 -27.100 1.00 52.35 80 LEU A O 1
ATOM 609 N N . LYS A 1 77 ? -39.076 39.864 -26.929 1.00 52.78 81 LYS A N 1
ATOM 610 C CA . LYS A 1 77 ? -38.018 39.583 -27.851 1.00 54.29 81 LYS A CA 1
ATOM 611 C C . LYS A 1 77 ? -36.724 39.195 -27.148 1.00 53.75 81 LYS A C 1
ATOM 612 O O . LYS A 1 77 ? -36.585 39.431 -25.956 1.00 54.12 81 LYS A O 1
ATOM 618 N N . ALA A 1 78 ? -35.786 38.611 -27.894 1.00 53.74 82 ALA A N 1
ATOM 619 C CA . ALA A 1 78 ? -34.434 38.281 -27.447 1.00 53.60 82 ALA A CA 1
ATOM 620 C C . ALA A 1 78 ? -33.710 39.386 -26.689 1.00 54.54 82 ALA A C 1
ATOM 621 O O . ALA A 1 78 ? -32.895 39.129 -25.804 1.00 55.17 82 ALA A O 1
ATOM 623 N N . THR A 1 79 ? -34.006 40.631 -27.016 1.00 55.70 83 THR A N 1
ATOM 624 C CA . THR A 1 79 ? -33.312 41.768 -26.396 1.00 55.28 83 THR A CA 1
ATOM 625 C C . THR A 1 79 ? -34.088 42.490 -25.263 1.00 55.04 83 THR A C 1
ATOM 626 O O . THR A 1 79 ? -33.562 43.438 -24.641 1.00 55.55 83 THR A O 1
ATOM 630 N N . SER A 1 80 ? -35.302 42.014 -24.961 1.00 53.33 84 SER A N 1
ATOM 631 C CA . SER A 1 80 ? -36.103 42.577 -23.883 1.00 52.57 84 SER A CA 1
ATOM 632 C C . SER A 1 80 ? -35.432 42.514 -22.517 1.00 53.29 84 SER A C 1
ATOM 633 O O . SER A 1 80 ? -34.629 41.597 -22.292 1.00 56.21 84 SER A O 1
ATOM 636 N N . LYS A 1 81 ? -35.808 43.410 -21.593 1.00 52.23 85 LYS A N 1
ATOM 637 C CA . LYS A 1 81 ? -35.247 43.480 -20.232 1.00 51.01 85 LYS A CA 1
ATOM 638 C C . LYS A 1 81 ? -36.263 42.997 -19.222 1.00 49.36 85 LYS A C 1
ATOM 639 O O . LYS A 1 81 ? -37.357 42.630 -19.601 1.00 48.31 85 LYS A O 1
ATOM 645 N N . LEU A 1 82 ? -35.907 42.993 -17.933 1.00 48.17 86 LEU A N 1
ATOM 646 C CA . LEU A 1 82 ? -36.943 42.757 -16.919 1.00 47.62 86 LEU A CA 1
ATOM 647 C C . LEU A 1 82 ? -38.060 43.794 -17.062 1.00 46.84 86 LEU A C 1
ATOM 648 O O . LEU A 1 82 ? -39.227 43.463 -16.877 1.00 47.25 86 LEU A O 1
ATOM 653 N N . ALA A 1 83 ? -37.676 45.035 -17.382 1.00 46.26 87 ALA A N 1
ATOM 654 C CA . ALA A 1 83 ? -38.590 46.184 -17.533 1.00 45.40 87 ALA A CA 1
ATOM 655 C C . ALA A 1 83 ? -39.695 45.896 -18.569 1.00 45.55 87 ALA A C 1
ATOM 656 O O . ALA A 1 83 ? -40.882 46.154 -18.324 1.00 45.99 87 ALA A O 1
ATOM 658 N N . ASP A 1 84 ? -39.307 45.339 -19.711 1.00 44.73 88 ASP A N 1
ATOM 659 C CA . ASP A 1 84 ? -40.255 45.059 -20.809 1.00 45.12 88 ASP A CA 1
ATOM 660 C C . ASP A 1 84 ? -41.292 44.014 -20.425 1.00 44.99 88 ASP A C 1
ATOM 661 O O . ASP A 1 84 ? -42.483 44.102 -20.736 1.00 45.47 88 ASP A O 1
ATOM 666 N N . LEU A 1 85 ? -40.801 43.082 -19.646 1.00 45.33 89 LEU A N 1
ATOM 667 C CA . LEU A 1 85 ? -41.539 42.044 -19.028 1.00 45.63 89 LEU A CA 1
ATOM 668 C C . LEU A 1 85 ? -42.513 42.564 -18.013 1.00 46.23 89 LEU A C 1
ATOM 669 O O . LEU A 1 85 ? -43.677 42.147 -18.015 1.00 46.28 89 LEU A O 1
ATOM 674 N N . GLU A 1 86 ? -42.056 43.471 -17.153 1.00 45.80 90 GLU A N 1
ATOM 675 C CA . GLU A 1 86 ? -42.927 43.950 -16.098 1.00 47.01 90 GLU A CA 1
ATOM 676 C C . GLU A 1 86 ? -44.041 44.773 -16.706 1.00 47.79 90 GLU A C 1
ATOM 677 O O . GLU A 1 86 ? -45.145 44.833 -16.154 1.00 49.35 90 GLU A O 1
ATOM 683 N N . ASP A 1 87 ? -43.788 45.367 -17.865 1.00 47.99 91 ASP A N 1
ATOM 684 C CA . ASP A 1 87 ? -44.833 46.165 -18.568 1.00 48.46 91 ASP A CA 1
ATOM 685 C C . ASP A 1 87 ? -45.981 45.322 -19.006 1.00 49.39 91 ASP A C 1
ATOM 686 O O . ASP A 1 87 ? -47.105 45.797 -19.103 1.00 51.26 91 ASP A O 1
ATOM 691 N N . ILE A 1 88 ? -45.698 44.058 -19.266 1.00 49.82 92 ILE A N 1
ATOM 692 C CA . ILE A 1 88 ? -46.703 43.160 -19.711 1.00 48.80 92 ILE A CA 1
ATOM 693 C C . ILE A 1 88 ? -47.274 42.408 -18.538 1.00 49.80 92 ILE A C 1
ATOM 694 O O . ILE A 1 88 ? -48.497 42.328 -18.436 1.00 51.63 92 ILE A O 1
ATOM 699 N N . PHE A 1 89 ? -46.443 41.869 -17.624 1.00 49.42 93 PHE A N 1
ATOM 700 C CA . PHE A 1 89 ? -46.964 40.892 -16.622 1.00 47.56 93 PHE A CA 1
ATOM 701 C C . PHE A 1 89 ? -47.242 41.459 -15.245 1.00 47.86 93 PHE A C 1
ATOM 702 O O . PHE A 1 89 ? -48.031 40.886 -14.460 1.00 49.07 93 PHE A O 1
ATOM 710 N N . GLY A 1 90 ? -46.678 42.626 -14.978 1.00 47.23 94 GLY A N 1
ATOM 711 C CA . GLY A 1 90 ? -46.659 43.172 -13.643 1.00 46.60 94 GLY A CA 1
ATOM 712 C C . GLY A 1 90 ? -45.371 42.668 -13.037 1.00 47.48 94 GLY A C 1
ATOM 713 O O . GLY A 1 90 ? -44.480 42.221 -13.763 1.00 47.86 94 GLY A O 1
ATOM 714 N N . VAL A 1 91 ? -45.274 42.733 -11.713 1.00 47.65 95 VAL A N 1
ATOM 715 C CA . VAL A 1 91 ? -44.063 42.498 -10.986 1.00 47.13 95 VAL A CA 1
ATOM 716 C C . VAL A 1 91 ? -44.208 41.138 -10.352 1.00 47.45 95 VAL A C 1
ATOM 717 O O . VAL A 1 91 ? -45.288 40.788 -9.875 1.00 46.55 95 VAL A O 1
ATOM 721 N N . SER A 1 92 ? -43.105 40.377 -10.409 1.00 47.35 96 SER A N 1
ATOM 722 C CA . SER A 1 92 ? -42.950 39.124 -9.715 1.00 47.09 96 SER A CA 1
ATOM 723 C C . SER A 1 92 ? -41.876 39.290 -8.656 1.00 46.97 96 SER A C 1
ATOM 724 O O . SER A 1 92 ? -40.784 39.618 -8.968 1.00 46.31 96 SER A O 1
ATOM 727 N N . PRO A 1 93 ? -42.192 39.056 -7.392 1.00 48.20 97 PRO A N 1
ATOM 728 C CA . PRO A 1 93 ? -41.143 39.400 -6.385 1.00 48.46 97 PRO A CA 1
ATOM 729 C C . PRO A 1 93 ? -39.946 38.452 -6.542 1.00 47.92 97 PRO A C 1
ATOM 730 O O . PRO A 1 93 ? -38.745 38.860 -6.485 1.00 47.71 97 PRO A O 1
ATOM 734 N N . PHE A 1 94 ? -40.279 37.197 -6.775 1.00 46.22 98 PHE A N 1
ATOM 735 C CA . PHE A 1 94 ? -39.277 36.220 -7.166 1.00 45.65 98 PHE A CA 1
ATOM 736 C C . PHE A 1 94 ? -38.354 36.657 -8.364 1.00 45.45 98 PHE A C 1
ATOM 737 O O . PHE A 1 94 ? -37.101 36.714 -8.212 1.00 45.74 98 PHE A O 1
ATOM 745 N N . ALA A 1 95 ? -38.925 36.927 -9.530 1.00 44.16 99 ALA A N 1
ATOM 746 C CA . ALA A 1 95 ? -38.114 37.457 -10.620 1.00 45.93 99 ALA A CA 1
ATOM 747 C C . ALA A 1 95 ? -37.173 38.552 -10.103 1.00 46.52 99 ALA A C 1
ATOM 748 O O . ALA A 1 95 ? -35.993 38.502 -10.350 1.00 47.65 99 ALA A O 1
ATOM 750 N N . ARG A 1 96 ? -37.662 39.511 -9.328 1.00 46.63 100 ARG A N 1
ATOM 751 C CA . ARG A 1 96 ? -36.746 40.578 -8.899 1.00 46.40 100 ARG A CA 1
ATOM 752 C C . ARG A 1 96 ? -35.587 40.118 -8.069 1.00 44.50 100 ARG A C 1
ATOM 753 O O . ARG A 1 96 ? -34.491 40.624 -8.293 1.00 45.20 100 ARG A O 1
ATOM 761 N N . LYS A 1 97 ? -35.790 39.160 -7.169 1.00 42.50 101 LYS A N 1
ATOM 762 C CA . LYS A 1 97 ? -34.661 38.618 -6.441 1.00 41.49 101 LYS A CA 1
ATOM 763 C C . LYS A 1 97 ? -33.698 37.922 -7.425 1.00 42.33 101 LYS A C 1
ATOM 764 O O . LYS A 1 97 ? -32.451 38.034 -7.322 1.00 42.39 101 LYS A O 1
ATOM 770 N N . TYR A 1 98 ? -34.273 37.288 -8.442 1.00 40.86 102 TYR A N 1
ATOM 771 C CA . TYR A 1 98 ? -33.470 36.631 -9.388 1.00 40.33 102 TYR A CA 1
ATOM 772 C C . TYR A 1 98 ? -32.640 37.612 -10.149 1.00 41.81 102 TYR A C 1
ATOM 773 O O . TYR A 1 98 ? -31.463 37.267 -10.512 1.00 41.93 102 TYR A O 1
ATOM 782 N N . ARG A 1 99 ? -33.213 38.787 -10.456 1.00 42.54 103 ARG A N 1
ATOM 783 C CA . ARG A 1 99 ? -32.430 39.802 -11.172 1.00 44.30 103 ARG A CA 1
ATOM 784 C C . ARG A 1 99 ? -31.278 40.159 -10.234 1.00 43.82 103 ARG A C 1
ATOM 785 O O . ARG A 1 99 ? -30.159 40.294 -10.635 1.00 44.27 103 ARG A O 1
ATOM 793 N N . GLU A 1 100 ? -31.568 40.219 -8.951 1.00 44.02 104 GLU A N 1
ATOM 794 C CA . GLU A 1 100 ? -30.554 40.528 -7.975 1.00 45.22 104 GLU A CA 1
ATOM 795 C C . GLU A 1 100 ? -29.454 39.421 -7.939 1.00 44.78 104 GLU A C 1
ATOM 796 O O . GLU A 1 100 ? -28.273 39.724 -8.139 1.00 44.54 104 GLU A O 1
ATOM 802 N N . LEU A 1 101 ? -29.822 38.154 -7.704 1.00 44.30 105 LEU A N 1
ATOM 803 C CA . LEU A 1 101 ? -28.795 37.103 -7.752 1.00 44.39 105 LEU A CA 1
ATOM 804 C C . LEU A 1 101 ? -27.874 37.229 -8.969 1.00 44.89 105 LEU A C 1
ATOM 805 O O . LEU A 1 101 ? -26.655 37.182 -8.772 1.00 44.48 105 LEU A O 1
ATOM 810 N N . LEU A 1 102 ? -28.440 37.485 -10.177 1.00 44.68 106 LEU A N 1
ATOM 811 C CA . LEU A 1 102 ? -27.633 37.655 -11.409 1.00 45.29 106 LEU A CA 1
ATOM 812 C C . LEU A 1 102 ? -26.617 38.753 -11.299 1.00 46.22 106 LEU A C 1
ATOM 813 O O . LEU A 1 102 ? -25.432 38.552 -11.639 1.00 45.92 106 LEU A O 1
ATOM 818 N N . LYS A 1 103 ? -27.114 39.891 -10.822 1.00 46.17 107 LYS A N 1
ATOM 819 C CA . LYS A 1 103 ? -26.321 41.047 -10.520 1.00 48.58 107 LYS A CA 1
ATOM 820 C C . LYS A 1 103 ? -25.121 40.745 -9.625 1.00 46.74 107 LYS A C 1
ATOM 821 O O . LYS A 1 103 ? -24.039 41.217 -9.892 1.00 46.17 107 LYS A O 1
ATOM 827 N N . THR A 1 104 ? -25.287 39.917 -8.601 1.00 46.02 108 THR A N 1
ATOM 828 C CA . THR A 1 104 ? -24.166 39.549 -7.752 1.00 44.18 108 THR A CA 1
ATOM 829 C C . THR A 1 104 ? -23.297 38.368 -8.268 1.00 44.00 108 THR A C 1
ATOM 830 O O . THR A 1 104 ? -22.438 37.896 -7.561 1.00 43.94 108 THR A O 1
ATOM 834 N N . ALA A 1 105 ? -23.502 37.867 -9.484 1.00 44.39 109 ALA A N 1
ATOM 835 C CA . ALA A 1 105 ? -22.739 36.647 -9.897 1.00 43.89 109 ALA A CA 1
ATOM 836 C C . ALA A 1 105 ? -21.300 37.005 -10.105 1.00 43.09 109 ALA A C 1
ATOM 837 O O . ALA A 1 105 ? -20.390 36.210 -9.904 1.00 42.13 109 ALA A O 1
ATOM 839 N N . CYS A 1 106 ? -21.112 38.234 -10.482 1.00 42.69 110 CYS A N 1
ATOM 840 C CA . CYS A 1 106 ? -19.827 38.703 -10.698 1.00 44.48 110 CYS A CA 1
ATOM 841 C C . CYS A 1 106 ? -19.046 38.518 -9.369 1.00 46.30 110 CYS A C 1
ATOM 842 O O . CYS A 1 106 ? -17.818 38.457 -9.394 1.00 48.16 110 CYS A O 1
ATOM 845 N N . GLN A 1 107 ? -19.727 38.332 -8.230 1.00 45.78 111 GLN A N 1
ATOM 846 C CA . GLN A 1 107 ? -19.005 37.978 -7.018 1.00 45.48 111 GLN A CA 1
ATOM 847 C C . GLN A 1 107 ? -19.080 36.550 -6.696 1.00 44.88 111 GLN A C 1
ATOM 848 O O . GLN A 1 107 ? -18.045 35.956 -6.475 1.00 46.62 111 GLN A O 1
ATOM 854 N N . TRP A 1 108 ? -20.264 35.949 -6.630 1.00 43.70 112 TRP A N 1
ATOM 855 C CA . TRP A 1 108 ? -20.337 34.605 -6.058 1.00 41.12 112 TRP A CA 1
ATOM 856 C C . TRP A 1 108 ? -19.909 33.467 -7.006 1.00 40.43 112 TRP A C 1
ATOM 857 O O . TRP A 1 108 ? -19.655 32.331 -6.585 1.00 40.23 112 TRP A O 1
ATOM 868 N N . SER A 1 109 ? -19.791 33.767 -8.282 1.00 39.47 113 SER A N 1
ATOM 869 C CA . SER A 1 109 ? -19.325 32.780 -9.227 1.00 39.58 113 SER A CA 1
ATOM 870 C C . SER A 1 109 ? -17.845 32.764 -9.541 1.00 40.63 113 SER A C 1
ATOM 871 O O . SER A 1 109 ? -17.415 31.989 -10.402 1.00 41.48 113 SER A O 1
ATOM 874 N N . LEU A 1 110 ? -17.083 33.605 -8.844 1.00 41.10 114 LEU A N 1
ATOM 875 C CA . LEU A 1 110 ? -15.600 33.722 -8.967 1.00 41.57 114 LEU A CA 1
ATOM 876 C C . LEU A 1 110 ? -14.894 32.350 -8.967 1.00 41.16 114 LEU A C 1
ATOM 877 O O . LEU A 1 110 ? -14.220 32.047 -9.937 1.00 42.88 114 LEU A O 1
ATOM 882 N N . THR A 1 111 ? -15.124 31.534 -7.923 1.00 39.56 115 THR A N 1
ATOM 883 C CA . THR A 1 111 ? -14.479 30.271 -7.655 1.00 38.39 115 THR A CA 1
ATOM 884 C C . THR A 1 111 ? -15.388 29.185 -6.959 1.00 39.16 115 THR A C 1
ATOM 885 O O . THR A 1 111 ? -16.456 29.505 -6.384 1.00 36.78 115 THR A O 1
ATOM 889 N N . VAL A 1 112 ? -14.914 27.918 -6.935 1.00 39.50 116 VAL A N 1
ATOM 890 C CA . VAL A 1 112 ? -15.605 26.852 -6.254 1.00 39.27 116 VAL A CA 1
ATOM 891 C C . VAL A 1 112 ? -16.026 27.349 -4.913 1.00 39.41 116 VAL A C 1
ATOM 892 O O . VAL A 1 112 ? -17.191 27.161 -4.536 1.00 37.67 116 VAL A O 1
ATOM 896 N N . GLU A 1 113 ? -15.125 28.026 -4.200 1.00 38.72 117 GLU A N 1
ATOM 897 C CA . GLU A 1 113 ? -15.530 28.368 -2.854 1.00 40.30 117 GLU A CA 1
ATOM 898 C C . GLU A 1 113 ? -16.614 29.441 -2.813 1.00 40.42 117 GLU A C 1
ATOM 899 O O . GLU A 1 113 ? -17.519 29.357 -1.970 1.00 41.58 117 GLU A O 1
ATOM 905 N N . THR A 1 114 ? -16.605 30.392 -3.740 1.00 38.68 118 THR A N 1
ATOM 906 C CA . THR A 1 114 ? -17.649 31.384 -3.697 1.00 38.56 118 THR A CA 1
ATOM 907 C C . THR A 1 114 ? -18.986 30.757 -4.074 1.00 39.15 118 THR A C 1
ATOM 908 O O . THR A 1 114 ? -20.058 31.030 -3.443 1.00 38.17 118 THR A O 1
ATOM 912 N N . LEU A 1 115 ? -18.900 29.866 -5.063 1.00 38.22 119 LEU A N 1
ATOM 913 C CA . LEU A 1 115 ? -20.052 29.153 -5.528 1.00 39.01 119 LEU A CA 1
ATOM 914 C C . LEU A 1 115 ? -20.649 28.352 -4.368 1.00 40.19 119 LEU A C 1
ATOM 915 O O . LEU A 1 115 ? -21.862 28.385 -4.177 1.00 40.85 119 LEU A O 1
ATOM 920 N N . ASP A 1 116 ? -19.809 27.648 -3.601 1.00 40.35 120 ASP A N 1
ATOM 921 C CA . ASP A 1 116 ? -20.319 26.868 -2.459 1.00 41.44 120 ASP A CA 1
ATOM 922 C C . ASP A 1 116 ? -20.944 27.712 -1.349 1.00 40.06 120 ASP A C 1
ATOM 923 O O . ASP A 1 116 ? -21.958 27.299 -0.741 1.00 41.82 120 ASP A O 1
ATOM 928 N N . ALA A 1 117 ? -20.348 28.862 -1.109 1.00 36.08 121 ALA A N 1
ATOM 929 C CA . ALA A 1 117 ? -20.831 29.756 -0.078 1.00 37.10 121 ALA A CA 1
ATOM 930 C C . ALA A 1 117 ? -22.156 30.431 -0.525 1.00 36.63 121 ALA A C 1
ATOM 931 O O . ALA A 1 117 ? -23.114 30.497 0.221 1.00 38.80 121 ALA A O 1
ATOM 933 N N . ARG A 1 118 ? -22.260 30.833 -1.761 1.00 37.27 122 ARG A N 1
ATOM 934 C CA . ARG A 1 118 ? -23.520 31.381 -2.165 1.00 38.41 122 ARG A CA 1
ATOM 935 C C . ARG A 1 118 ? -24.584 30.292 -2.061 1.00 39.23 122 ARG A C 1
ATOM 936 O O . ARG A 1 118 ? -25.692 30.615 -1.624 1.00 38.43 122 ARG A O 1
ATOM 944 N N . ALA A 1 119 ? -24.246 29.034 -2.444 1.00 39.42 123 ALA A N 1
ATOM 945 C CA . ALA A 1 119 ? -25.199 27.891 -2.397 1.00 41.92 123 ALA A CA 1
ATOM 946 C C . ALA A 1 119 ? -25.713 27.606 -1.003 1.00 44.36 123 ALA A C 1
ATOM 947 O O . ALA A 1 119 ? -26.847 27.227 -0.812 1.00 43.70 123 ALA A O 1
ATOM 949 N N . LEU A 1 120 ? -24.808 27.661 -0.028 1.00 48.01 124 LEU A N 1
ATOM 950 C CA . LEU A 1 120 ? -25.065 27.022 1.239 1.00 48.77 124 LEU A CA 1
ATOM 951 C C . LEU A 1 120 ? -26.005 27.961 1.982 1.00 49.64 124 LEU A C 1
ATOM 952 O O . LEU A 1 120 ? -26.867 27.566 2.749 1.00 50.28 124 LEU A O 1
ATOM 957 N N . THR A 1 121 ? -25.829 29.221 1.663 1.00 49.98 125 THR A N 1
ATOM 958 C CA . THR A 1 121 ? -26.457 30.370 2.286 1.00 50.30 125 THR A CA 1
ATOM 959 C C . THR A 1 121 ? -27.754 30.819 1.585 1.00 50.31 125 THR A C 1
ATOM 960 O O . THR A 1 121 ? -28.546 31.617 2.087 1.00 51.48 125 THR A O 1
ATOM 964 N N . LEU A 1 122 ? -27.948 30.298 0.402 1.00 49.56 126 LEU A N 1
ATOM 965 C CA . LEU A 1 122 ? -29.056 30.603 -0.438 1.00 49.80 126 LEU A CA 1
ATOM 966 C C . LEU A 1 122 ? -30.462 30.769 0.206 1.00 50.90 126 LEU A C 1
ATOM 967 O O . LEU A 1 122 ? -31.237 31.660 -0.150 1.00 50.11 126 LEU A O 1
ATOM 972 N N . ASP A 1 123 ? -30.796 29.921 1.147 1.00 52.33 127 ASP A N 1
ATOM 973 C CA . ASP A 1 123 ? -32.123 30.041 1.798 1.00 54.77 127 ASP A CA 1
ATOM 974 C C . ASP A 1 123 ? -32.265 31.349 2.682 1.00 55.42 127 ASP A C 1
ATOM 975 O O . ASP A 1 123 ? -33.359 31.726 3.080 1.00 54.87 127 ASP A O 1
ATOM 980 N N . GLU A 1 124 ? -31.144 32.006 2.985 1.00 55.56 128 GLU A N 1
ATOM 981 C CA . GLU A 1 124 ? -31.182 33.326 3.574 1.00 56.41 128 GLU A CA 1
ATOM 982 C C . GLU A 1 124 ? -31.896 34.298 2.663 1.00 55.60 128 GLU A C 1
ATOM 983 O O . GLU A 1 124 ? -32.319 35.319 3.098 1.00 57.15 128 GLU A O 1
ATOM 989 N N . ILE A 1 125 ? -32.044 34.026 1.383 1.00 55.30 129 ILE A N 1
ATOM 990 C CA . ILE A 1 125 ? -32.785 34.988 0.560 1.00 53.80 129 ILE A CA 1
ATOM 991 C C . ILE A 1 125 ? -33.984 34.339 -0.148 1.00 52.97 129 ILE A C 1
ATOM 992 O O . ILE A 1 125 ? -34.943 35.026 -0.441 1.00 53.48 129 ILE A O 1
ATOM 997 N N . PHE A 1 126 ? -33.948 33.023 -0.367 1.00 51.70 130 PHE A N 1
ATOM 998 C CA . PHE A 1 126 ? -35.026 32.278 -1.012 1.00 49.80 130 PHE A CA 1
ATOM 999 C C . PHE A 1 126 ? -35.690 31.215 -0.177 1.00 50.12 130 PHE A C 1
ATOM 1000 O O . PHE A 1 126 ? -35.057 30.531 0.625 1.00 49.30 130 PHE A O 1
ATOM 1008 N N . ASP A 1 127 ? -36.988 31.045 -0.380 1.00 51.14 131 ASP A N 1
ATOM 1009 C CA . ASP A 1 127 ? -37.696 29.974 0.328 1.00 52.19 131 ASP A CA 1
ATOM 1010 C C . ASP A 1 127 ? -37.609 28.684 -0.475 1.00 52.48 131 ASP A C 1
ATOM 1011 O O . ASP A 1 127 ? -37.053 28.703 -1.606 1.00 52.05 131 ASP A O 1
ATOM 1016 N N . PRO A 1 128 ? -38.184 27.575 0.076 1.00 52.16 132 PRO A N 1
ATOM 1017 C CA . PRO A 1 128 ? -37.921 26.243 -0.483 1.00 51.35 132 PRO A CA 1
ATOM 1018 C C . PRO A 1 128 ? -38.361 26.106 -1.905 1.00 50.55 132 PRO A C 1
ATOM 1019 O O . PRO A 1 128 ? -37.688 25.498 -2.714 1.00 52.20 132 PRO A O 1
ATOM 1023 N N . THR A 1 129 ? -39.418 26.776 -2.249 1.00 50.10 133 THR A N 1
ATOM 1024 C CA . THR A 1 129 ? -39.977 26.693 -3.584 1.00 48.75 133 THR A CA 1
ATOM 1025 C C . THR A 1 129 ? -39.121 27.497 -4.594 1.00 48.34 133 THR A C 1
ATOM 1026 O O . THR A 1 129 ? -38.913 27.117 -5.795 1.00 47.99 133 THR A O 1
ATOM 1030 N N . GLU A 1 130 ? -38.623 28.626 -4.130 1.00 46.39 134 GLU A N 1
ATOM 1031 C CA . GLU A 1 130 ? -37.938 29.439 -5.059 1.00 45.47 134 GLU A CA 1
ATOM 1032 C C . GLU A 1 130 ? -36.576 28.766 -5.326 1.00 44.91 134 GLU A C 1
ATOM 1033 O O . GLU A 1 130 ? -36.109 28.767 -6.452 1.00 44.19 134 GLU A O 1
ATOM 1039 N N . ILE A 1 131 ? -35.978 28.184 -4.292 1.00 42.83 135 ILE A N 1
ATOM 1040 C CA . ILE A 1 131 ? -34.808 27.380 -4.417 1.00 41.98 135 ILE A CA 1
ATOM 1041 C C . ILE A 1 131 ? -34.994 26.291 -5.438 1.00 43.14 135 ILE A C 1
ATOM 1042 O O . ILE A 1 131 ? -34.248 26.193 -6.437 1.00 42.76 135 ILE A O 1
ATOM 1047 N N . LEU A 1 132 ? -36.033 25.489 -5.267 1.00 44.55 136 LEU A N 1
ATOM 1048 C CA . LEU A 1 132 ? -36.251 24.464 -6.297 1.00 44.16 136 LEU A CA 1
ATOM 1049 C C . LEU A 1 132 ? -36.318 25.059 -7.708 1.00 42.37 136 LEU A C 1
ATOM 1050 O O . LEU A 1 132 ? -35.867 24.430 -8.603 1.00 42.72 136 LEU A O 1
ATOM 1055 N N . TRP A 1 133 ? -36.845 26.248 -7.930 1.00 41.92 137 TRP A N 1
ATOM 1056 C CA . TRP A 1 133 ? -36.924 26.755 -9.316 1.00 41.78 137 TRP A CA 1
ATOM 1057 C C . TRP A 1 133 ? -35.517 27.173 -9.821 1.00 41.54 137 TRP A C 1
ATOM 1058 O O . TRP A 1 133 ? -35.119 26.934 -11.000 1.00 40.92 137 TRP A O 1
ATOM 1069 N N . LEU A 1 134 ? -34.745 27.760 -8.915 1.00 41.14 138 LEU A N 1
ATOM 1070 C CA . LEU A 1 134 ? -33.334 28.095 -9.205 1.00 41.61 138 LEU A CA 1
ATOM 1071 C C . LEU A 1 134 ? -32.609 26.830 -9.721 1.00 41.23 138 LEU A C 1
ATOM 1072 O O . LEU A 1 134 ? -31.827 26.881 -10.699 1.00 40.42 138 LEU A O 1
ATOM 1077 N N . GLN A 1 135 ? -32.962 25.707 -9.097 1.00 40.02 139 GLN A N 1
ATOM 1078 C CA . GLN A 1 135 ? -32.299 24.464 -9.363 1.00 39.79 139 GLN A CA 1
ATOM 1079 C C . GLN A 1 135 ? -32.762 23.916 -10.687 1.00 40.13 139 GLN A C 1
ATOM 1080 O O . GLN A 1 135 ? -32.196 22.943 -11.176 1.00 38.76 139 GLN A O 1
ATOM 1086 N N . VAL A 1 136 ? -33.734 24.570 -11.306 1.00 40.49 140 VAL A N 1
ATOM 1087 C CA . VAL A 1 136 ? -34.112 24.171 -12.676 1.00 42.63 140 VAL A CA 1
ATOM 1088 C C . VAL A 1 136 ? -34.019 25.333 -13.635 1.00 41.65 140 VAL A C 1
ATOM 1089 O O . VAL A 1 136 ? -34.486 25.242 -14.762 1.00 42.88 140 VAL A O 1
ATOM 1093 N N . ALA A 1 137 ? -33.383 26.416 -13.198 1.00 41.35 141 ALA A N 1
ATOM 1094 C CA . ALA A 1 137 ? -33.189 27.554 -14.055 1.00 40.37 141 ALA A CA 1
ATOM 1095 C C . ALA A 1 137 ? -32.500 27.128 -15.340 1.00 39.79 141 ALA A C 1
ATOM 1096 O O . ALA A 1 137 ? -31.687 26.264 -15.273 1.00 40.75 141 ALA A O 1
ATOM 1098 N N . ALA A 1 138 ? -32.859 27.681 -16.503 1.00 39.77 142 ALA A N 1
ATOM 1099 C CA . ALA A 1 138 ? -32.004 27.624 -17.719 1.00 39.61 142 ALA A CA 1
ATOM 1100 C C . ALA A 1 138 ? -30.585 28.228 -17.557 1.00 40.29 142 ALA A C 1
ATOM 1101 O O . ALA A 1 138 ? -29.634 27.754 -18.206 1.00 42.55 142 ALA A O 1
ATOM 1103 N N . LYS A 1 139 ? -30.413 29.307 -16.812 1.00 40.16 143 LYS A N 1
ATOM 1104 C CA . LYS A 1 139 ? -29.082 29.883 -16.840 1.00 41.50 143 LYS A CA 1
ATOM 1105 C C . LYS A 1 139 ? -28.126 29.019 -16.064 1.00 42.17 143 LYS A C 1
ATOM 1106 O O . LYS A 1 139 ? -28.244 28.758 -14.824 1.00 42.00 143 LYS A O 1
ATOM 1112 N N . ILE A 1 140 ? -27.169 28.556 -16.821 1.00 41.84 144 ILE A N 1
ATOM 1113 C CA . ILE A 1 140 ? -26.352 27.496 -16.319 1.00 42.78 144 ILE A CA 1
ATOM 1114 C C . ILE A 1 140 ? -25.728 27.888 -14.985 1.00 43.62 144 ILE A C 1
ATOM 1115 O O . ILE A 1 140 ? -25.778 27.151 -13.968 1.00 45.45 144 ILE A O 1
ATOM 1120 N N . GLN A 1 141 ? -25.153 29.057 -14.977 1.00 42.94 145 GLN A N 1
ATOM 1121 C CA . GLN A 1 141 ? -24.424 29.555 -13.861 1.00 44.23 145 GLN A CA 1
ATOM 1122 C C . GLN A 1 141 ? -25.279 29.618 -12.621 1.00 42.89 145 GLN A C 1
ATOM 1123 O O . GLN A 1 141 ? -24.761 29.504 -11.511 1.00 44.18 145 GLN A O 1
ATOM 1129 N N . VAL A 1 142 ? -26.602 29.721 -12.764 1.00 40.72 146 VAL A N 1
ATOM 1130 C CA . VAL A 1 142 ? -27.432 29.713 -11.576 1.00 38.40 146 VAL A CA 1
ATOM 1131 C C . VAL A 1 142 ? -27.804 28.309 -11.163 1.00 38.36 146 VAL A C 1
ATOM 1132 O O . VAL A 1 142 ? -27.650 27.919 -9.968 1.00 41.18 146 VAL A O 1
ATOM 1136 N N . SER A 1 143 ? -28.340 27.546 -12.086 1.00 35.27 147 SER A N 1
ATOM 1137 C CA . SER A 1 143 ? -28.708 26.176 -11.733 1.00 35.84 147 SER A CA 1
ATOM 1138 C C . SER A 1 143 ? -27.482 25.421 -11.151 1.00 37.03 147 SER A C 1
ATOM 1139 O O . SER A 1 143 ? -27.580 24.782 -10.079 1.00 36.27 147 SER A O 1
ATOM 1142 N N . ALA A 1 144 ? -26.290 25.597 -11.758 1.00 38.08 148 ALA A N 1
ATOM 1143 C CA . ALA A 1 144 ? -25.119 24.796 -11.262 1.00 37.65 148 ALA A CA 1
ATOM 1144 C C . ALA A 1 144 ? -24.765 25.145 -9.843 1.00 37.01 148 ALA A C 1
ATOM 1145 O O . ALA A 1 144 ? -24.451 24.259 -9.046 1.00 37.41 148 ALA A O 1
ATOM 1147 N N . MET A 1 145 ? -24.871 26.428 -9.511 1.00 36.52 149 MET A N 1
ATOM 1148 C CA . MET A 1 145 ? -24.583 26.905 -8.146 1.00 35.80 149 MET A CA 1
ATOM 1149 C C . MET A 1 145 ? -25.638 26.363 -7.227 1.00 35.87 149 MET A C 1
ATOM 1150 O O . MET A 1 145 ? -25.316 25.734 -6.243 1.00 35.77 149 MET A O 1
ATOM 1155 N N . ALA A 1 146 ? -26.920 26.587 -7.552 1.00 36.53 150 ALA A N 1
ATOM 1156 C CA . ALA A 1 146 ? -28.050 26.102 -6.668 1.00 36.32 150 ALA A CA 1
ATOM 1157 C C . ALA A 1 146 ? -28.099 24.602 -6.437 1.00 36.10 150 ALA A C 1
ATOM 1158 O O . ALA A 1 146 ? -28.466 24.152 -5.326 1.00 36.26 150 ALA A O 1
ATOM 1160 N N . MET A 1 147 ? -27.823 23.834 -7.492 1.00 36.20 151 MET A N 1
ATOM 1161 C CA . MET A 1 147 ? -27.809 22.393 -7.368 1.00 39.99 151 MET A CA 1
ATOM 1162 C C . MET A 1 147 ? -26.785 21.901 -6.363 1.00 39.98 151 MET A C 1
ATOM 1163 O O . MET A 1 147 ? -26.915 20.793 -5.841 1.00 40.77 151 MET A O 1
ATOM 1168 N N . ARG A 1 148 ? -25.780 22.724 -6.070 1.00 40.22 152 ARG A N 1
ATOM 1169 C CA . ARG A 1 148 ? -24.783 22.279 -5.154 1.00 41.72 152 ARG A CA 1
ATOM 1170 C C . ARG A 1 148 ? -25.443 21.779 -3.888 1.00 41.59 152 ARG A C 1
ATOM 1171 O O . ARG A 1 148 ? -24.866 20.972 -3.229 1.00 42.35 152 ARG A O 1
ATOM 1179 N N . ARG A 1 149 ? -26.663 22.229 -3.578 1.00 42.22 153 ARG A N 1
ATOM 1180 C CA . ARG A 1 149 ? -27.267 21.964 -2.253 1.00 43.36 153 ARG A CA 1
ATOM 1181 C C . ARG A 1 149 ? -27.796 20.576 -2.192 1.00 43.47 153 ARG A C 1
ATOM 1182 O O . ARG A 1 149 ? -28.030 20.047 -1.094 1.00 44.56 153 ARG A O 1
ATOM 1190 N N . LEU A 1 150 ? -28.088 20.042 -3.376 1.00 43.85 154 LEU A N 1
ATOM 1191 C CA . LEU A 1 150 ? -28.719 18.734 -3.528 1.00 44.98 154 LEU A CA 1
ATOM 1192 C C . LEU A 1 150 ? -27.788 17.540 -3.237 1.00 47.06 154 LEU A C 1
ATOM 1193 O O . LEU A 1 150 ? -28.272 16.460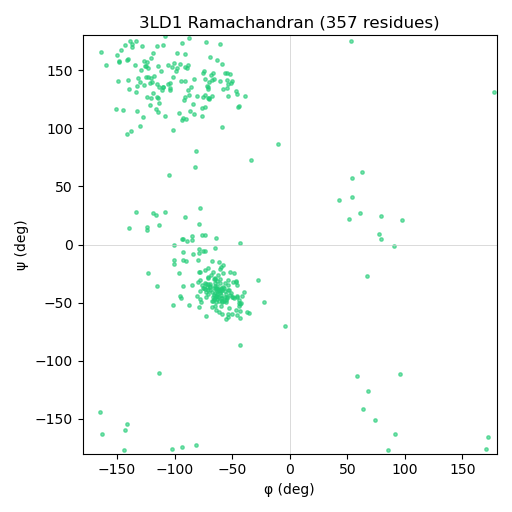 -2.886 1.00 46.16 154 LEU A O 1
ATOM 1198 N N . VAL A 1 151 ? -26.468 17.778 -3.325 1.00 49.73 155 VAL A N 1
ATOM 1199 C CA . VAL A 1 151 ? -25.458 16.768 -3.055 1.00 51.35 155 VAL A CA 1
ATOM 1200 C C . VAL A 1 151 ? -25.627 16.338 -1.609 1.00 52.00 155 VAL A C 1
ATOM 1201 O O . VAL A 1 151 ? -25.942 15.197 -1.321 1.00 53.15 155 VAL A O 1
ATOM 1205 N N . GLY A 1 152 ? -25.522 17.292 -0.710 1.00 52.90 156 GLY A N 1
ATOM 1206 C CA . GLY A 1 152 ? -25.855 17.094 0.691 1.00 53.62 156 GLY A CA 1
ATOM 1207 C C . GLY A 1 152 ? -27.152 16.328 0.899 1.00 54.60 156 GLY A C 1
ATOM 1208 O O . GLY A 1 152 ? -27.158 15.374 1.672 1.00 54.86 156 GLY A O 1
ATOM 1209 N N . GLU A 1 153 ? -28.257 16.710 0.254 1.00 54.80 157 GLU A N 1
ATOM 1210 C CA . GLU A 1 153 ? -29.530 15.987 0.537 1.00 56.35 157 GLU A CA 1
ATOM 1211 C C . GLU A 1 153 ? -29.394 14.536 0.065 1.00 56.16 157 GLU A C 1
ATOM 1212 O O . GLU A 1 153 ? -29.690 13.606 0.832 1.00 55.53 157 GLU A O 1
ATOM 1218 N N . VAL A 1 154 ? -28.867 14.355 -1.157 1.00 55.31 158 VAL A N 1
ATOM 1219 C CA . VAL A 1 154 ? -28.793 13.042 -1.771 1.00 53.81 158 VAL A CA 1
ATOM 1220 C C . VAL A 1 154 ? -27.804 12.155 -1.012 1.00 55.42 158 VAL A C 1
ATOM 1221 O O . VAL A 1 154 ? -28.131 10.998 -0.670 1.00 54.89 158 VAL A O 1
ATOM 1225 N N . THR A 1 155 ? -26.603 12.686 -0.736 1.00 56.21 159 THR A N 1
ATOM 1226 C CA . THR A 1 155 ? -25.631 11.946 0.064 1.00 56.10 159 THR A CA 1
ATOM 1227 C C . THR A 1 155 ? -26.326 11.358 1.290 1.00 56.81 159 THR A C 1
ATOM 1228 O O . THR A 1 155 ? -26.385 10.144 1.447 1.00 56.01 159 THR A O 1
ATOM 1232 N N . ALA A 1 156 ? -26.888 12.236 2.116 1.00 57.60 160 ALA A N 1
ATOM 1233 C CA . ALA A 1 156 ? -27.723 11.830 3.246 1.00 59.13 160 ALA A CA 1
ATOM 1234 C C . ALA A 1 156 ? -28.738 10.705 2.962 1.00 59.52 160 ALA A C 1
ATOM 1235 O O . ALA A 1 156 ? -28.660 9.671 3.567 1.00 60.58 160 ALA A O 1
ATOM 1237 N N . LYS A 1 157 ? -29.703 10.896 2.092 1.00 60.10 161 LYS A N 1
ATOM 1238 C CA . LYS A 1 157 ? -30.637 9.823 1.795 1.00 61.43 161 LYS A CA 1
ATOM 1239 C C . LYS A 1 157 ? -29.936 8.472 1.495 1.00 62.53 161 LYS A C 1
ATOM 1240 O O . LYS A 1 157 ? -30.544 7.410 1.670 1.00 62.46 161 LYS A O 1
ATOM 1246 N N . VAL A 1 158 ? -28.673 8.513 1.040 1.00 63.72 162 VAL A N 1
ATOM 1247 C CA . VAL A 1 158 ? -27.942 7.302 0.659 1.00 64.24 162 VAL A CA 1
ATOM 1248 C C . VAL A 1 158 ? -27.564 6.511 1.903 1.00 66.93 162 VAL A C 1
ATOM 1249 O O . VAL A 1 158 ? -28.026 5.370 2.074 1.00 67.08 162 VAL A O 1
ATOM 1253 N N . MET A 1 159 ? -26.763 7.111 2.778 1.00 69.48 163 MET A N 1
ATOM 1254 C CA . MET A 1 159 ? -26.570 6.543 4.098 1.00 74.00 163 MET A CA 1
ATOM 1255 C C . MET A 1 159 ? -27.898 6.059 4.701 1.00 74.08 163 MET A C 1
ATOM 1256 O O . MET A 1 159 ? -27.987 4.906 5.125 1.00 75.26 163 MET A O 1
ATOM 1261 N N . ASP A 1 160 ? -28.938 6.884 4.733 1.00 74.66 164 ASP A N 1
ATOM 1262 C CA . ASP A 1 160 ? -30.150 6.432 5.421 1.00 76.07 164 ASP A CA 1
ATOM 1263 C C . ASP A 1 160 ? -30.611 5.089 4.878 1.00 75.11 164 ASP A C 1
ATOM 1264 O O . ASP A 1 160 ? -30.640 4.117 5.625 1.00 76.19 164 ASP A O 1
ATOM 1269 N N . ALA A 1 161 ? -30.905 5.027 3.586 1.00 73.83 165 ALA A N 1
ATOM 1270 C CA . ALA A 1 161 ? -31.151 3.774 2.880 1.00 72.86 165 ALA A CA 1
ATOM 1271 C C . ALA A 1 161 ? -30.197 2.608 3.254 1.00 72.28 165 ALA A C 1
ATOM 1272 O O . ALA A 1 161 ? -30.650 1.477 3.448 1.00 72.31 165 ALA A O 1
ATOM 1274 N N . LEU A 1 162 ? -28.898 2.868 3.360 1.00 71.38 166 LEU A N 1
ATOM 1275 C CA . LEU A 1 162 ? -27.923 1.821 3.688 1.00 70.27 166 LEU A CA 1
ATOM 1276 C C . LEU A 1 162 ? -27.972 1.389 5.157 1.00 71.05 166 LEU A C 1
ATOM 1277 O O . LEU A 1 162 ? -27.237 0.467 5.572 1.00 71.42 166 LEU A O 1
ATOM 1282 N N . GLY A 1 163 ? -28.794 2.095 5.947 1.00 70.88 167 GLY A N 1
ATOM 1283 C CA . GLY A 1 163 ? -28.900 1.915 7.395 1.00 70.37 167 GLY A CA 1
ATOM 1284 C C . GLY A 1 163 ? -27.583 1.997 8.152 1.00 69.95 167 GLY A C 1
ATOM 1285 O O . GLY A 1 163 ? -26.486 2.098 7.557 1.00 68.38 167 GLY A O 1
ATOM 1286 N N . SER A 1 164 ? -27.718 1.936 9.476 1.00 70.44 168 SER A N 1
ATOM 1287 C CA . SER A 1 164 ? -26.580 1.933 10.414 1.00 71.91 168 SER A CA 1
ATOM 1288 C C . SER A 1 164 ? -25.622 0.772 10.181 1.00 72.20 168 SER A C 1
ATOM 1289 O O . SER A 1 164 ? -24.439 0.968 9.868 1.00 73.08 168 SER A O 1
ATOM 1292 N N . ASN A 1 165 ? -26.156 -0.433 10.304 1.00 72.42 169 ASN A N 1
ATOM 1293 C CA . ASN A 1 165 ? -25.480 -1.687 9.896 1.00 72.53 169 ASN A CA 1
ATOM 1294 C C . ASN A 1 165 ? -24.439 -1.557 8.745 1.00 70.77 169 ASN A C 1
ATOM 1295 O O . ASN A 1 165 ? -23.466 -2.300 8.717 1.00 69.64 169 ASN A O 1
ATOM 1300 N N . MET A 1 166 ? -24.634 -0.612 7.812 1.00 69.52 170 MET A N 1
ATOM 1301 C CA . MET A 1 166 ? -23.708 -0.496 6.683 1.00 67.52 170 MET A CA 1
ATOM 1302 C C . MET A 1 166 ? -22.874 0.760 6.619 1.00 68.90 170 MET A C 1
ATOM 1303 O O . MET A 1 166 ? -22.235 1.017 5.568 1.00 68.93 170 MET A O 1
ATOM 1308 N N . SER A 1 167 ? -22.812 1.471 7.762 1.00 69.02 171 SER A N 1
ATOM 1309 C CA . SER A 1 167 ? -22.097 2.750 7.884 1.00 69.83 171 SER A CA 1
ATOM 1310 C C . SER A 1 167 ? -20.656 2.620 7.565 1.00 70.14 171 SER A C 1
ATOM 1311 O O . SER A 1 167 ? -20.127 3.449 6.826 1.00 71.15 171 SER A O 1
ATOM 1314 N N . ALA A 1 168 ? -20.028 1.561 8.079 1.00 70.48 172 ALA A N 1
ATOM 1315 C CA . ALA A 1 168 ? -18.631 1.266 7.773 1.00 70.92 172 ALA A CA 1
ATOM 1316 C C . ALA A 1 168 ? -18.415 1.389 6.289 1.00 71.18 172 ALA A C 1
ATOM 1317 O O . ALA A 1 168 ? -17.378 1.799 5.824 1.00 71.31 172 ALA A O 1
ATOM 1319 N N . LEU A 1 169 ? -19.442 1.058 5.540 1.00 72.85 173 LEU A N 1
ATOM 1320 C CA . LEU A 1 169 ? -19.332 0.979 4.099 1.00 74.35 173 LEU A CA 1
ATOM 1321 C C . LEU A 1 169 ? -19.334 2.321 3.408 1.00 75.48 173 LEU A C 1
ATOM 1322 O O . LEU A 1 169 ? -18.505 2.591 2.531 1.00 75.03 173 LEU A O 1
ATOM 1327 N N . PHE A 1 170 ? -20.311 3.134 3.777 1.00 76.60 174 PHE A N 1
ATOM 1328 C CA . PHE A 1 170 ? -20.284 4.503 3.428 1.00 78.30 174 PHE A CA 1
ATOM 1329 C C . PHE A 1 170 ? -18.858 4.982 3.119 1.00 79.21 174 PHE A C 1
ATOM 1330 O O . PHE A 1 170 ? -18.660 5.571 2.068 1.00 78.85 174 PHE A O 1
ATOM 1338 N N . GLN A 1 171 ? -17.870 4.706 3.993 1.00 79.95 175 GLN A N 1
ATOM 1339 C CA . GLN A 1 171 ? -16.460 5.090 3.732 1.00 80.73 175 GLN A CA 1
ATOM 1340 C C . GLN A 1 171 ? -15.890 4.861 2.342 1.00 81.93 175 GLN A C 1
ATOM 1341 O O . GLN A 1 171 ? -14.715 5.119 2.135 1.00 82.32 175 GLN A O 1
ATOM 1347 N N . ILE A 1 172 ? -16.716 4.341 1.426 1.00 82.95 176 ILE A N 1
ATOM 1348 C CA . ILE A 1 172 ? -16.640 4.600 -0.011 1.00 83.75 176 ILE A CA 1
ATOM 1349 C C . ILE A 1 172 ? -16.930 6.120 -0.270 1.00 84.45 176 ILE A C 1
ATOM 1350 O O . ILE A 1 172 ? -17.037 6.552 -1.414 1.00 83.90 176 ILE A O 1
ATOM 1355 N N . PHE A 1 173 ? -17.062 6.901 0.809 1.00 85.32 177 PHE A N 1
ATOM 1356 C CA . PHE A 1 173 ? -17.339 8.376 0.845 1.00 86.52 177 PHE A CA 1
ATOM 1357 C C . PHE A 1 173 ? -16.581 9.341 -0.155 1.00 87.21 177 PHE A C 1
ATOM 1358 O O . PHE A 1 173 ? -17.076 9.692 -1.222 1.00 86.51 177 PHE A O 1
ATOM 1366 N N . LYS A 1 174 ? -15.394 9.793 0.215 1.00 87.81 178 LYS A N 1
ATOM 1367 C CA . LYS A 1 174 ? -14.563 10.626 -0.655 1.00 88.88 178 LYS A CA 1
ATOM 1368 C C . LYS A 1 174 ? -14.682 10.243 -2.154 1.00 89.06 178 LYS A C 1
ATOM 1369 O O . LYS A 1 174 ? -15.095 11.073 -2.972 1.00 89.26 178 LYS A O 1
ATOM 1375 N N . GLN A 1 175 ? -14.354 8.975 -2.477 1.00 89.40 179 GLN A N 1
ATOM 1376 C CA . GLN A 1 175 ? -14.115 8.451 -3.868 1.00 88.73 179 GLN A CA 1
ATOM 1377 C C . GLN A 1 175 ? -15.431 8.198 -4.617 1.00 88.01 179 GLN A C 1
ATOM 1378 O O . GLN A 1 175 ? -15.561 7.332 -5.509 1.00 87.45 179 GLN A O 1
ATOM 1384 N N . GLN A 1 176 ? -16.406 9.021 -4.265 1.00 86.71 180 GLN A N 1
ATOM 1385 C CA . GLN A 1 176 ? -17.756 8.582 -4.317 1.00 85.57 180 GLN A CA 1
ATOM 1386 C C . GLN A 1 176 ? -18.484 9.763 -4.811 1.00 83.41 180 GLN A C 1
ATOM 1387 O O . GLN A 1 176 ? -17.897 10.579 -5.535 1.00 83.42 180 GLN A O 1
ATOM 1393 N N . ILE A 1 177 ? -19.770 9.817 -4.452 1.00 80.55 181 ILE A N 1
ATOM 1394 C CA . ILE A 1 177 ? -20.467 11.063 -4.314 1.00 77.56 181 ILE A CA 1
ATOM 1395 C C . ILE A 1 177 ? -19.451 12.157 -4.546 1.00 74.66 181 ILE A C 1
ATOM 1396 O O . ILE A 1 177 ? -19.480 12.789 -5.601 1.00 75.80 181 ILE A O 1
ATOM 1401 N N . VAL A 1 178 ? -18.520 12.328 -3.609 1.00 70.08 182 VAL A N 1
ATOM 1402 C CA . VAL A 1 178 ? -17.838 13.590 -3.518 1.00 67.09 182 VAL A CA 1
ATOM 1403 C C . VAL A 1 178 ? -17.258 13.949 -4.855 1.00 64.99 182 VAL A C 1
ATOM 1404 O O . VAL A 1 178 ? -17.689 14.912 -5.461 1.00 64.63 182 VAL A O 1
ATOM 1408 N N . ARG A 1 179 ? -16.340 13.133 -5.341 1.00 63.58 183 ARG A N 1
ATOM 1409 C CA . ARG A 1 179 ? -15.709 13.390 -6.616 1.00 62.91 183 ARG A CA 1
ATOM 1410 C C . ARG A 1 179 ? -16.665 13.312 -7.798 1.00 61.07 183 ARG A C 1
ATOM 1411 O O . ARG A 1 179 ? -16.454 14.018 -8.794 1.00 61.40 183 ARG A O 1
ATOM 1419 N N . ILE A 1 180 ? -17.669 12.435 -7.727 1.00 58.07 184 ILE A N 1
ATOM 1420 C CA . ILE A 1 180 ? -18.468 12.204 -8.904 1.00 55.99 184 ILE A CA 1
ATOM 1421 C C . ILE A 1 180 ? -19.308 13.464 -9.113 1.00 56.57 184 ILE A C 1
ATOM 1422 O O . ILE A 1 180 ? -19.419 13.970 -10.236 1.00 55.96 184 ILE A O 1
ATOM 1427 N N . PHE A 1 181 ? -19.846 13.977 -8.014 1.00 56.59 185 PHE A N 1
ATOM 1428 C CA . PHE A 1 181 ? -20.621 15.197 -8.046 1.00 59.03 185 PHE A CA 1
ATOM 1429 C C . PHE A 1 181 ? -19.768 16.406 -8.414 1.00 59.13 185 PHE A C 1
ATOM 1430 O O . PHE A 1 181 ? -20.134 17.188 -9.259 1.00 58.74 185 PHE A O 1
ATOM 1438 N N . GLN A 1 182 ? -18.630 16.521 -7.746 1.00 59.14 186 GLN A N 1
ATOM 1439 C CA . GLN A 1 182 ? -17.600 17.447 -8.081 1.00 58.89 186 GLN A CA 1
ATOM 1440 C C . GLN A 1 182 ? -17.345 17.501 -9.590 1.00 57.79 186 GLN A C 1
ATOM 1441 O O . GLN A 1 182 ? -17.456 18.586 -10.167 1.00 57.94 186 GLN A O 1
ATOM 1447 N N . ALA A 1 183 ? -17.021 16.362 -10.211 1.00 56.42 187 ALA A N 1
ATOM 1448 C CA . ALA A 1 183 ? -16.669 16.309 -11.635 1.00 56.61 187 ALA A CA 1
ATOM 1449 C C . ALA A 1 183 ? -17.863 16.826 -12.361 1.00 57.40 187 ALA A C 1
ATOM 1450 O O . ALA A 1 183 ? -17.750 17.832 -13.087 1.00 59.38 187 ALA A O 1
ATOM 1452 N N . ALA A 1 184 ? -19.029 16.237 -12.058 1.00 56.49 188 ALA A N 1
ATOM 1453 C CA . ALA A 1 184 ? -20.295 16.554 -12.718 1.00 55.76 188 ALA A CA 1
ATOM 1454 C C . ALA A 1 184 ? -20.744 18.025 -12.595 1.00 55.64 188 ALA A C 1
ATOM 1455 O O . ALA A 1 184 ? -21.347 18.598 -13.539 1.00 55.16 188 ALA A O 1
ATOM 1457 N N . LEU A 1 185 ? -20.485 18.606 -11.418 1.00 54.45 189 LEU A N 1
ATOM 1458 C CA . LEU A 1 185 ? -20.853 19.984 -11.115 1.00 53.27 189 LEU A CA 1
ATOM 1459 C C . LEU A 1 185 ? -19.766 21.037 -11.470 1.00 53.49 189 LEU A C 1
ATOM 1460 O O . LEU A 1 185 ? -20.082 22.202 -11.499 1.00 51.85 189 LEU A O 1
ATOM 1465 N N . ALA A 1 186 ? -18.515 20.628 -11.743 1.00 54.46 190 ALA A N 1
ATOM 1466 C CA . ALA A 1 186 ? -17.383 21.553 -11.981 1.00 54.82 190 ALA A CA 1
ATOM 1467 C C . ALA A 1 186 ? -17.642 22.602 -13.060 1.00 56.41 190 ALA A C 1
ATOM 1468 O O . ALA A 1 186 ? -18.024 22.302 -14.211 1.00 55.87 190 ALA A O 1
ATOM 1470 N N . ILE A 1 187 ? -17.407 23.847 -12.701 1.00 57.69 191 ILE A N 1
ATOM 1471 C CA . ILE A 1 187 ? -17.782 24.917 -13.583 1.00 59.67 191 ILE A CA 1
ATOM 1472 C C . ILE A 1 187 ? -16.675 25.440 -14.481 1.00 60.28 191 ILE A C 1
ATOM 1473 O O . ILE A 1 187 ? -16.953 25.954 -15.516 1.00 59.46 191 ILE A O 1
ATOM 1478 N N . PHE A 1 188 ? -15.425 25.283 -14.087 1.00 62.54 192 PHE A N 1
ATOM 1479 C CA . PHE A 1 188 ? -14.319 25.827 -14.854 1.00 64.79 192 PHE A CA 1
ATOM 1480 C C . PHE A 1 188 ? -13.773 24.785 -15.843 1.00 67.24 192 PHE A C 1
ATOM 1481 O O . PHE A 1 188 ? -13.477 25.140 -16.987 1.00 67.13 192 PHE A O 1
ATOM 1489 N N . GLU A 1 189 ? -13.760 23.503 -15.438 1.00 70.48 193 GLU A N 1
ATOM 1490 C CA . GLU A 1 189 ? -13.217 22.388 -16.257 1.00 73.03 193 GLU A CA 1
ATOM 1491 C C . GLU A 1 189 ? -13.926 22.191 -17.609 1.00 74.30 193 GLU A C 1
ATOM 1492 O O . GLU A 1 189 ? -14.918 22.850 -17.886 1.00 75.13 193 GLU A O 1
ATOM 1498 N N . ASN A 1 190 ? -13.402 21.305 -18.458 1.00 75.74 194 ASN A N 1
ATOM 1499 C CA . ASN A 1 190 ? -13.944 21.067 -19.817 1.00 76.60 194 ASN A CA 1
ATOM 1500 C C . ASN A 1 190 ? -15.290 21.764 -20.007 1.00 76.46 194 ASN A C 1
ATOM 1501 O O . ASN A 1 190 ? -16.364 21.207 -19.755 1.00 76.96 194 ASN A O 1
ATOM 1506 N N . VAL A 1 191 ? -15.222 23.016 -20.406 1.00 75.55 195 VAL A N 1
ATOM 1507 C CA . VAL A 1 191 ? -16.404 23.782 -20.545 1.00 74.84 195 VAL A CA 1
ATOM 1508 C C . VAL A 1 191 ? -16.930 23.377 -21.887 1.00 74.81 195 VAL A C 1
ATOM 1509 O O . VAL A 1 191 ? -16.389 22.450 -22.487 1.00 75.11 195 VAL A O 1
ATOM 1513 N N . SER A 1 192 ? -17.978 24.065 -22.354 1.00 74.40 196 SER A N 1
ATOM 1514 C CA . SER A 1 192 ? -18.670 23.791 -23.628 1.00 73.37 196 SER A CA 1
ATOM 1515 C C . SER A 1 192 ? -19.383 22.464 -23.548 1.00 72.66 196 SER A C 1
ATOM 1516 O O . SER A 1 192 ? -20.396 22.253 -24.241 1.00 73.06 196 SER A O 1
ATOM 1519 N N . GLU A 1 193 ? -18.844 21.587 -22.697 1.00 71.04 197 GLU A N 1
ATOM 1520 C CA . GLU A 1 193 ? -19.500 20.349 -22.281 1.00 69.49 197 GLU A CA 1
ATOM 1521 C C . GLU A 1 193 ? -20.522 20.675 -21.197 1.00 67.36 197 GLU A C 1
ATOM 1522 O O . GLU A 1 193 ? -21.561 20.002 -21.076 1.00 68.40 197 GLU A O 1
ATOM 1528 N N . LEU A 1 194 ? -20.208 21.699 -20.401 1.00 63.00 198 LEU A N 1
ATOM 1529 C CA . LEU A 1 194 ? -21.062 22.142 -19.308 1.00 57.93 198 LEU A CA 1
ATOM 1530 C C . LEU A 1 194 ? -22.576 22.208 -19.605 1.00 54.44 198 LEU A C 1
ATOM 1531 O O . LEU A 1 194 ? -23.378 21.684 -18.824 1.00 52.24 198 LEU A O 1
ATOM 1536 N N . PRO A 1 195 ? -22.979 22.858 -20.718 1.00 52.20 199 PRO A N 1
ATOM 1537 C CA . PRO A 1 195 ? -24.465 22.906 -20.934 1.00 49.78 199 PRO A CA 1
ATOM 1538 C C . PRO A 1 195 ? -25.057 21.515 -20.806 1.00 48.32 199 PRO A C 1
ATOM 1539 O O . PRO A 1 195 ? -26.024 21.319 -20.070 1.00 48.20 199 PRO A O 1
ATOM 1543 N N . GLN A 1 196 ? -24.415 20.536 -21.425 1.00 47.58 200 GLN A N 1
ATOM 1544 C CA . GLN A 1 196 ? -24.876 19.125 -21.380 1.00 46.61 200 GLN A CA 1
ATOM 1545 C C . GLN A 1 196 ? -24.723 18.362 -20.054 1.00 44.18 200 GLN A C 1
ATOM 1546 O O . GLN A 1 196 ? -25.614 17.621 -19.670 1.00 43.89 200 GLN A O 1
ATOM 1552 N N . ARG A 1 197 ? -23.634 18.564 -19.345 1.00 41.84 201 ARG A N 1
ATOM 1553 C CA . ARG A 1 197 ? -23.484 17.951 -18.034 1.00 41.43 201 ARG A CA 1
ATOM 1554 C C . ARG A 1 197 ? -24.482 18.475 -17.060 1.00 40.40 201 ARG A C 1
ATOM 1555 O O . ARG A 1 197 ? -24.879 17.808 -16.129 1.00 40.47 201 ARG A O 1
ATOM 1563 N N . ILE A 1 198 ? -24.891 19.711 -17.252 1.00 40.23 202 ILE A N 1
ATOM 1564 C CA . ILE A 1 198 ? -25.810 20.309 -16.293 1.00 38.13 202 ILE A CA 1
ATOM 1565 C C . ILE A 1 198 ? -27.199 19.777 -16.563 1.00 38.45 202 ILE A C 1
ATOM 1566 O O . ILE A 1 198 ? -27.908 19.436 -15.607 1.00 38.55 202 ILE A O 1
ATOM 1571 N N . ALA A 1 199 ? -27.556 19.643 -17.848 1.00 36.43 203 ALA A N 1
ATOM 1572 C CA . ALA A 1 199 ? -28.834 19.092 -18.199 1.00 36.93 203 ALA A CA 1
ATOM 1573 C C . ALA A 1 199 ? -28.926 17.577 -17.769 1.00 38.42 203 ALA A C 1
ATOM 1574 O O . ALA A 1 199 ? -29.998 17.046 -17.445 1.00 38.19 203 ALA A O 1
ATOM 1576 N N . ALA A 1 200 ? -27.799 16.875 -17.743 1.00 38.06 204 ALA A N 1
ATOM 1577 C CA . ALA A 1 200 ? -27.8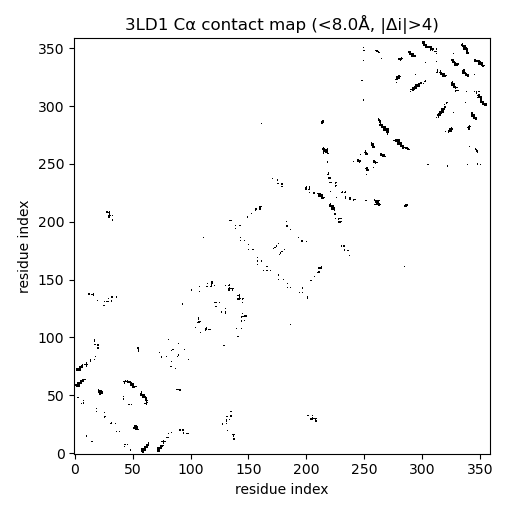91 15.478 -17.353 1.00 38.92 204 ALA A CA 1
ATOM 1578 C C . ALA A 1 200 ? -28.127 15.409 -15.829 1.00 39.59 204 ALA A C 1
ATOM 1579 O O . ALA A 1 200 ? -28.854 14.564 -15.295 1.00 39.25 204 ALA A O 1
ATOM 1581 N N . LEU A 1 201 ? -27.554 16.370 -15.153 1.00 38.79 205 LEU A N 1
ATOM 1582 C CA . LEU A 1 201 ? -27.600 16.381 -13.743 1.00 40.38 205 LEU A CA 1
ATOM 1583 C C . LEU A 1 201 ? -28.939 16.815 -13.212 1.00 41.12 205 LEU A C 1
ATOM 1584 O O . LEU A 1 201 ? -29.401 16.337 -12.182 1.00 41.45 205 LEU A O 1
ATOM 1589 N N . LYS A 1 202 ? -29.589 17.733 -13.895 1.00 42.89 206 LYS A N 1
ATOM 1590 C CA . LYS A 1 202 ? -30.997 17.990 -13.525 1.00 43.89 206 LYS A CA 1
ATOM 1591 C C . LYS A 1 202 ? -31.802 16.692 -13.670 1.00 43.64 206 LYS A C 1
ATOM 1592 O O . LYS A 1 202 ? -32.513 16.278 -12.753 1.00 45.08 206 LYS A O 1
ATOM 1598 N N . MET A 1 203 ? -31.673 16.031 -14.816 1.00 43.71 207 MET A N 1
ATOM 1599 C CA . MET A 1 203 ? -32.422 14.815 -15.066 1.00 43.65 207 MET A CA 1
ATOM 1600 C C . MET A 1 203 ? -32.156 13.835 -13.922 1.00 44.21 207 MET A C 1
ATOM 1601 O O . MET A 1 203 ? -33.078 13.274 -13.340 1.00 44.82 207 MET A O 1
ATOM 1606 N N . ALA A 1 204 ? -30.895 13.701 -13.546 1.00 43.66 208 ALA A N 1
ATOM 1607 C CA . ALA A 1 204 ? -30.530 12.768 -12.514 1.00 43.14 208 ALA A CA 1
ATOM 1608 C C . ALA A 1 204 ? -31.041 13.199 -11.162 1.00 43.74 208 ALA A C 1
ATOM 1609 O O . ALA A 1 204 ? -31.453 12.330 -10.356 1.00 44.55 208 ALA A O 1
ATOM 1611 N N . PHE A 1 205 ? -31.054 14.510 -10.872 1.00 42.92 209 PHE A N 1
ATOM 1612 C CA . PHE A 1 205 ? -31.584 14.926 -9.527 1.00 42.31 209 PHE A CA 1
ATOM 1613 C C . PHE A 1 205 ? -33.136 14.733 -9.461 1.00 42.45 209 PHE A C 1
ATOM 1614 O O . PHE A 1 205 ? -33.672 14.513 -8.400 1.00 42.46 209 PHE A O 1
ATOM 1622 N N . ALA A 1 206 ? -33.807 14.816 -10.608 1.00 41.99 210 ALA A N 1
ATOM 1623 C CA . ALA A 1 206 ? -35.205 14.494 -10.736 1.00 43.71 210 ALA A CA 1
ATOM 1624 C C . ALA A 1 206 ? -35.344 13.012 -10.457 1.00 44.87 210 ALA A C 1
ATOM 1625 O O . ALA A 1 206 ? -36.240 12.592 -9.729 1.00 44.11 210 ALA A O 1
ATOM 1627 N N . LYS A 1 207 ? -34.419 12.204 -10.988 1.00 47.06 211 LYS A N 1
ATOM 1628 C CA . LYS A 1 207 ? -34.690 10.772 -10.942 1.00 48.80 211 LYS A CA 1
ATOM 1629 C C . LYS A 1 207 ? -34.676 10.332 -9.529 1.00 49.59 211 LYS A C 1
ATOM 1630 O O . LYS A 1 207 ? -35.336 9.367 -9.172 1.00 50.68 211 LYS A O 1
ATOM 1636 N N . CYS A 1 208 ? -33.995 11.084 -8.692 1.00 50.87 212 CYS A N 1
ATOM 1637 C CA . CYS A 1 208 ? -33.929 10.622 -7.381 1.00 52.52 212 CYS A CA 1
ATOM 1638 C C . CYS A 1 208 ? -34.412 11.599 -6.360 1.00 54.32 212 CYS A C 1
ATOM 1639 O O . CYS A 1 208 ? -34.201 11.411 -5.160 1.00 53.11 212 CYS A O 1
ATOM 1642 N N . ALA A 1 209 ? -35.125 12.621 -6.835 1.00 56.26 213 ALA A N 1
ATOM 1643 C CA . ALA A 1 209 ? -35.773 13.532 -5.923 1.00 58.78 213 ALA A CA 1
ATOM 1644 C C . ALA A 1 209 ? -36.566 12.734 -4.890 1.00 61.12 213 ALA A C 1
ATOM 1645 O O . ALA A 1 209 ? -36.479 13.034 -3.677 1.00 61.71 213 ALA A O 1
ATOM 1647 N N . LYS A 1 210 ? -37.312 11.720 -5.378 1.00 62.23 214 LYS A N 1
ATOM 1648 C CA . LYS A 1 210 ? -38.451 11.141 -4.647 1.00 63.71 214 LYS A CA 1
ATOM 1649 C C . LYS A 1 210 ? -37.999 10.159 -3.545 1.00 64.16 214 LYS A C 1
ATOM 1650 O O . LYS A 1 210 ? -38.373 10.299 -2.400 1.00 64.88 214 LYS A O 1
ATOM 1656 N N . SER A 1 211 ? -37.189 9.154 -3.886 1.00 63.85 215 SER A N 1
ATOM 1657 C CA . SER A 1 211 ? -36.720 8.160 -2.891 1.00 61.87 215 SER A CA 1
ATOM 1658 C C . SER A 1 211 ? -35.377 7.696 -3.352 1.00 60.21 215 SER A C 1
ATOM 1659 O O . SER A 1 211 ? -35.017 7.868 -4.530 1.00 60.50 215 SER A O 1
ATOM 1662 N N . ILE A 1 212 ? -34.629 7.086 -2.448 1.00 58.27 216 ILE A N 1
ATOM 1663 C CA . ILE A 1 212 ? -33.408 6.366 -2.838 1.00 56.08 216 ILE A CA 1
ATOM 1664 C C . ILE A 1 212 ? -33.596 4.927 -2.376 1.00 54.96 216 ILE A C 1
ATOM 1665 O O . ILE A 1 212 ? -33.822 4.713 -1.181 1.00 54.66 216 ILE A O 1
ATOM 1670 N N . THR A 1 213 ? -33.554 3.974 -3.324 1.00 53.68 217 THR A N 1
ATOM 1671 C CA . THR A 1 213 ? -33.748 2.533 -3.060 1.00 51.83 217 THR A CA 1
ATOM 1672 C C . THR A 1 213 ? -32.492 1.798 -3.351 1.00 51.37 217 THR A C 1
ATOM 1673 O O . THR A 1 213 ? -32.094 1.707 -4.530 1.00 52.33 217 THR A O 1
ATOM 1677 N N . VAL A 1 214 ? -31.896 1.232 -2.313 1.00 50.43 218 VAL A N 1
ATOM 1678 C CA . VAL A 1 214 ? -30.761 0.326 -2.456 1.00 50.18 218 VAL A CA 1
ATOM 1679 C C . VAL A 1 214 ? -31.191 -1.152 -2.653 1.00 50.13 218 VAL A C 1
ATOM 1680 O O . VAL A 1 214 ? -32.064 -1.660 -1.943 1.00 50.76 218 VAL A O 1
ATOM 1684 N N . VAL A 1 215 ? -30.614 -1.836 -3.628 1.00 48.66 219 VAL A N 1
ATOM 1685 C CA . VAL A 1 215 ? -30.914 -3.266 -3.816 1.00 47.82 219 VAL A CA 1
ATOM 1686 C C . VAL A 1 215 ? -29.625 -4.024 -4.002 1.00 47.45 219 VAL A C 1
ATOM 1687 O O . VAL A 1 215 ? -28.566 -3.372 -4.103 1.00 48.12 219 VAL A O 1
ATOM 1691 N N . VAL A 1 216 ? -29.684 -5.369 -4.095 1.00 45.90 220 VAL A N 1
ATOM 1692 C CA . VAL A 1 216 ? -28.478 -6.081 -4.508 1.00 44.33 220 VAL A CA 1
ATOM 1693 C C . VAL A 1 216 ? -28.650 -6.760 -5.823 1.00 45.39 220 VAL A C 1
ATOM 1694 O O . VAL A 1 216 ? -29.586 -7.528 -5.993 1.00 45.50 220 VAL A O 1
ATOM 1698 N N . MET A 1 217 ? -27.753 -6.471 -6.741 1.00 45.47 221 MET A N 1
ATOM 1699 C CA . MET A 1 217 ? -27.725 -7.111 -7.988 1.00 49.29 221 MET A CA 1
ATOM 1700 C C . MET A 1 217 ? -26.304 -7.557 -8.369 1.00 49.90 221 MET A C 1
ATOM 1701 O O . MET A 1 217 ? -25.317 -6.766 -8.331 1.00 49.56 221 MET A O 1
ATOM 1706 N N . GLU A 1 218 ? -26.210 -8.818 -8.778 1.00 50.81 222 GLU A N 1
ATOM 1707 C CA . GLU A 1 218 ? -24.960 -9.388 -9.227 1.00 51.63 222 GLU A CA 1
ATOM 1708 C C . GLU A 1 218 ? -23.872 -9.193 -8.168 1.00 51.89 222 GLU A C 1
ATOM 1709 O O . GLU A 1 218 ? -22.699 -8.875 -8.483 1.00 51.90 222 GLU A O 1
ATOM 1715 N N . ARG A 1 219 ? -24.295 -9.389 -6.912 1.00 50.42 223 ARG A N 1
ATOM 1716 C CA . ARG A 1 219 ? -23.447 -9.256 -5.726 1.00 49.77 223 ARG A CA 1
ATOM 1717 C C . ARG A 1 219 ? -22.856 -7.882 -5.530 1.00 49.70 223 ARG A C 1
ATOM 1718 O O . ARG A 1 219 ? -21.795 -7.760 -4.900 1.00 50.76 223 ARG A O 1
ATOM 1726 N N . THR A 1 220 ? -23.520 -6.843 -6.022 1.00 48.41 224 THR A N 1
ATOM 1727 C CA . THR A 1 220 ? -23.183 -5.481 -5.625 1.00 46.90 224 THR A CA 1
ATOM 1728 C C . THR A 1 220 ? -24.412 -4.855 -5.072 1.00 45.95 224 THR A C 1
ATOM 1729 O O . THR A 1 220 ? -25.542 -5.204 -5.492 1.00 44.68 224 THR A O 1
ATOM 1733 N N . LEU A 1 221 ? -24.180 -3.896 -4.165 1.00 44.42 225 LEU A N 1
ATOM 1734 C CA . LEU A 1 221 ? -25.159 -2.896 -3.837 1.00 43.67 225 LEU A CA 1
ATOM 1735 C C . LEU A 1 221 ? -25.312 -2.033 -5.101 1.00 43.90 225 LEU A C 1
ATOM 1736 O O . LEU A 1 221 ? -24.362 -1.849 -5.831 1.00 43.23 225 LEU A O 1
ATOM 1741 N N . VAL A 1 222 ? -26.528 -1.607 -5.420 1.00 44.82 226 VAL A N 1
ATOM 1742 C CA . VAL A 1 222 ? -26.753 -0.615 -6.453 1.00 44.60 226 VAL A CA 1
ATOM 1743 C C . VAL A 1 222 ? -27.861 0.331 -5.993 1.00 45.05 226 VAL A C 1
ATOM 1744 O O . VAL A 1 222 ? -28.735 -0.061 -5.297 1.00 44.85 226 VAL A O 1
ATOM 1748 N N . VAL A 1 223 ? -27.723 1.614 -6.286 1.00 46.20 227 VAL A N 1
ATOM 1749 C CA . VAL A 1 223 ? -28.766 2.570 -5.986 1.00 47.12 227 VAL A CA 1
ATOM 1750 C C . VAL A 1 223 ? -29.582 2.613 -7.252 1.00 47.07 227 VAL A C 1
ATOM 1751 O O . VAL A 1 223 ? -29.089 3.073 -8.301 1.00 45.67 227 VAL A O 1
ATOM 1755 N N . ARG A 1 224 ? -30.785 2.046 -7.189 1.00 47.67 228 ARG A N 1
ATOM 1756 C CA . ARG A 1 224 ? -31.671 2.030 -8.356 1.00 48.28 228 ARG A CA 1
ATOM 1757 C C . ARG A 1 224 ? -31.675 3.394 -9.039 1.00 47.66 228 ARG A C 1
ATOM 1758 O O . ARG A 1 224 ? -31.381 3.485 -10.219 1.00 46.99 228 ARG A O 1
ATOM 1766 N N . GLU A 1 225 ? -31.944 4.462 -8.285 1.00 47.41 229 GLU A N 1
ATOM 1767 C CA . GLU A 1 225 ? -32.217 5.764 -8.903 1.00 48.15 229 GLU A CA 1
ATOM 1768 C C . GLU A 1 225 ? -31.091 6.410 -9.744 1.00 47.03 229 GLU A C 1
ATOM 1769 O O . GLU A 1 225 ? -31.375 7.178 -10.645 1.00 46.49 229 GLU A O 1
ATOM 1775 N N . PHE A 1 226 ? -29.837 6.090 -9.467 1.00 45.93 230 PHE A N 1
ATOM 1776 C CA . PHE A 1 226 ? -28.724 6.540 -10.301 1.00 45.33 230 PHE A CA 1
ATOM 1777 C C . PHE A 1 226 ? -28.580 5.741 -11.541 1.00 46.51 230 PHE A C 1
ATOM 1778 O O . PHE A 1 226 ? -27.718 6.068 -12.346 1.00 48.81 230 PHE A O 1
ATOM 1786 N N . ALA A 1 227 ? -29.387 4.692 -11.711 1.00 46.27 231 ALA A N 1
ATOM 1787 C CA . ALA A 1 227 ? -29.023 3.685 -12.677 1.00 45.62 231 ALA A CA 1
ATOM 1788 C C . ALA A 1 227 ? -29.029 4.261 -14.071 1.00 45.69 231 ALA A C 1
ATOM 1789 O O . ALA A 1 227 ? -28.050 4.123 -14.756 1.00 48.61 231 ALA A O 1
ATOM 1791 N N . GLY A 1 228 ? -30.056 4.899 -14.567 1.00 44.08 232 GLY A N 1
ATOM 1792 C CA . GLY A 1 228 ? -29.806 5.324 -15.957 1.00 43.26 232 GLY A CA 1
ATOM 1793 C C . GLY A 1 228 ? -29.541 6.826 -16.006 1.00 43.99 232 GLY A C 1
ATOM 1794 O O . GLY A 1 228 ? -30.339 7.530 -16.572 1.00 44.15 232 GLY A O 1
ATOM 1795 N N . THR A 1 229 ? -28.501 7.318 -15.314 1.00 42.93 233 THR A N 1
ATOM 1796 C CA . THR A 1 229 ? -28.174 8.729 -15.285 1.00 41.01 233 THR A CA 1
ATOM 1797 C C . THR A 1 229 ? -26.687 8.912 -15.273 1.00 41.05 233 THR A C 1
ATOM 1798 O O . THR A 1 229 ? -25.906 7.955 -15.095 1.00 42.09 233 THR A O 1
ATOM 1802 N N . CYS A 1 230 ? -26.264 10.144 -15.415 1.00 40.01 234 CYS A N 1
ATOM 1803 C CA . CYS A 1 230 ? -24.866 10.413 -15.304 1.00 39.98 234 CYS A CA 1
ATOM 1804 C C . CYS A 1 230 ? -24.375 10.114 -13.886 1.00 41.04 234 CYS A C 1
ATOM 1805 O O . CYS A 1 230 ? -23.217 10.274 -13.579 1.00 41.35 234 CYS A O 1
ATOM 1808 N N . LEU A 1 231 ? -25.250 9.729 -12.983 1.00 42.35 235 LEU A N 1
ATOM 1809 C CA . LEU A 1 231 ? -24.758 9.374 -11.684 1.00 43.28 235 LEU A CA 1
ATOM 1810 C C . LEU A 1 231 ? -24.483 7.868 -11.618 1.00 44.18 235 LEU A C 1
ATOM 1811 O O . LEU A 1 231 ? -24.060 7.387 -10.565 1.00 44.84 235 LEU A O 1
ATOM 1816 N N . ALA A 1 232 ? -24.625 7.152 -12.731 1.00 43.98 236 ALA A N 1
ATOM 1817 C CA . ALA A 1 232 ? -24.372 5.671 -12.734 1.00 45.86 236 ALA A CA 1
ATOM 1818 C C . ALA A 1 232 ? -23.002 5.358 -12.256 1.00 46.42 236 ALA A C 1
ATOM 1819 O O . ALA A 1 232 ? -22.707 4.287 -11.672 1.00 44.50 236 ALA A O 1
ATOM 1821 N N . SER A 1 233 ? -22.120 6.286 -12.582 1.00 47.76 237 SER A N 1
ATOM 1822 C CA . SER A 1 233 ? -20.745 6.013 -12.319 1.00 48.65 237 SER A CA 1
ATOM 1823 C C . SER A 1 233 ? -20.566 5.810 -10.781 1.00 48.08 237 SER A C 1
ATOM 1824 O O . SER A 1 233 ? -19.551 5.275 -10.329 1.00 49.67 237 SER A O 1
ATOM 1827 N N . ILE A 1 234 ? -21.526 6.195 -9.950 1.00 47.40 238 ILE A N 1
ATOM 1828 C CA . ILE A 1 234 ? -21.337 5.820 -8.568 1.00 46.47 238 ILE A CA 1
ATOM 1829 C C . ILE A 1 234 ? -21.698 4.312 -8.327 1.00 47.03 238 ILE A C 1
ATOM 1830 O O . ILE A 1 234 ? -20.916 3.535 -7.755 1.00 46.82 238 ILE A O 1
ATOM 1835 N N . ASN A 1 235 ? -22.836 3.852 -8.833 1.00 47.17 239 ASN A N 1
ATOM 1836 C CA . ASN A 1 235 ? -23.083 2.437 -8.925 1.00 46.15 239 ASN A CA 1
ATOM 1837 C C . ASN A 1 235 ? -21.868 1.660 -9.496 1.00 47.69 239 ASN A C 1
ATOM 1838 O O . ASN A 1 235 ? -21.572 0.511 -9.066 1.00 49.26 239 ASN A O 1
ATOM 1843 N N . GLY A 1 236 ? -21.127 2.259 -10.425 1.00 47.64 240 GLY A N 1
ATOM 1844 C CA . GLY A 1 236 ? -20.021 1.528 -11.073 1.00 47.70 240 GLY A CA 1
ATOM 1845 C C . GLY A 1 236 ? -18.806 1.313 -10.171 1.00 47.89 240 GLY A C 1
ATOM 1846 O O . GLY A 1 236 ? -18.085 0.292 -10.250 1.00 48.11 240 GLY A O 1
ATOM 1847 N N . ALA A 1 237 ? -18.563 2.280 -9.322 1.00 47.58 241 ALA A N 1
ATOM 1848 C CA . ALA A 1 237 ? -17.318 2.269 -8.590 1.00 49.45 241 ALA A CA 1
ATOM 1849 C C . ALA A 1 237 ? -17.599 1.386 -7.423 1.00 50.09 241 ALA A C 1
ATOM 1850 O O . ALA A 1 237 ? -16.720 0.682 -6.981 1.00 51.51 241 ALA A O 1
ATOM 1852 N N . VAL A 1 238 ? -18.830 1.433 -6.926 1.00 50.27 242 VAL A N 1
ATOM 1853 C CA . VAL A 1 238 ? -19.250 0.502 -5.903 1.00 50.38 242 VAL A CA 1
ATOM 1854 C C . VAL A 1 238 ? -19.178 -0.955 -6.447 1.00 50.94 242 VAL A C 1
ATOM 1855 O O . VAL A 1 238 ? -18.746 -1.850 -5.762 1.00 51.28 242 VAL A O 1
ATOM 1859 N N . ALA A 1 239 ? -19.564 -1.175 -7.690 1.00 50.90 243 ALA A N 1
ATOM 1860 C CA . ALA A 1 239 ? -19.526 -2.494 -8.222 1.00 51.47 243 ALA A CA 1
ATOM 1861 C C . ALA A 1 239 ? -18.088 -2.978 -8.208 1.00 53.17 243 ALA A C 1
ATOM 1862 O O . ALA A 1 239 ? -17.827 -4.135 -7.909 1.00 52.97 243 ALA A O 1
ATOM 1864 N N . LYS A 1 240 ? -17.167 -2.064 -8.526 1.00 54.94 244 LYS A N 1
ATOM 1865 C CA . LYS A 1 240 ? -15.787 -2.387 -8.761 1.00 55.89 244 LYS A CA 1
ATOM 1866 C C . LYS A 1 240 ? -15.187 -2.864 -7.421 1.00 55.44 244 LYS A C 1
ATOM 1867 O O . LYS A 1 240 ? -14.518 -3.885 -7.403 1.00 56.05 244 LYS A O 1
ATOM 1873 N N . PHE A 1 241 ? -15.459 -2.158 -6.319 1.00 53.66 245 PHE A N 1
ATOM 1874 C CA . PHE A 1 241 ? -15.073 -2.567 -4.975 1.00 53.82 245 PHE A CA 1
ATOM 1875 C C . PHE A 1 241 ? -15.690 -3.912 -4.587 1.00 54.81 245 PHE A C 1
ATOM 1876 O O . PHE A 1 241 ? -15.145 -4.639 -3.763 1.00 55.29 245 PHE A O 1
ATOM 1884 N N . PHE A 1 242 ? -16.859 -4.231 -5.127 1.00 54.89 246 PHE A N 1
ATOM 1885 C CA . PHE A 1 242 ? -17.474 -5.495 -4.773 1.00 55.87 246 PHE A CA 1
ATOM 1886 C C . PHE A 1 242 ? -16.860 -6.587 -5.566 1.00 57.57 246 PHE A C 1
ATOM 1887 O O . PHE A 1 242 ? -16.530 -7.637 -5.026 1.00 59.13 246 PHE A O 1
ATOM 1895 N N . GLU A 1 243 ? -16.693 -6.304 -6.844 1.00 59.30 247 GLU A N 1
ATOM 1896 C CA . GLU A 1 243 ? -15.913 -7.095 -7.741 1.00 61.36 247 GLU A CA 1
ATOM 1897 C C . GLU A 1 243 ? -14.668 -7.654 -7.032 1.00 61.82 247 GLU A C 1
ATOM 1898 O O . GLU A 1 243 ? -14.491 -8.855 -6.944 1.00 63.15 247 GLU A O 1
ATOM 1904 N N . GLU A 1 244 ? -13.838 -6.780 -6.498 1.00 61.60 248 GLU A N 1
ATOM 1905 C CA . GLU A 1 244 ? -12.545 -7.146 -5.940 1.00 61.28 248 GLU A CA 1
ATOM 1906 C C . GLU A 1 244 ? -12.643 -7.805 -4.569 1.00 59.54 248 GLU A C 1
ATOM 1907 O O . GLU A 1 244 ? -11.640 -8.019 -3.869 1.00 58.88 248 GLU A O 1
ATOM 1913 N N . LEU A 1 245 ? -13.857 -8.098 -4.162 1.00 57.17 249 LEU A N 1
ATOM 1914 C CA . LEU A 1 245 ? -14.035 -8.557 -2.812 1.00 55.19 249 LEU A CA 1
ATOM 1915 C C . LEU A 1 245 ? -13.859 -10.106 -2.839 1.00 53.41 249 LEU A C 1
ATOM 1916 O O . LEU A 1 245 ? -14.040 -10.752 -3.930 1.00 52.83 249 LEU A O 1
ATOM 1921 N N . PRO A 1 246 ? -13.453 -10.698 -1.693 1.00 51.84 250 PRO A N 1
ATOM 1922 C CA . PRO A 1 246 ? -13.156 -12.164 -1.664 1.00 51.77 250 PRO A CA 1
ATOM 1923 C C . PRO A 1 246 ? -14.423 -13.012 -1.788 1.00 52.17 250 PRO A C 1
ATOM 1924 O O . PRO A 1 246 ? -15.433 -12.680 -1.148 1.00 52.23 250 PRO A O 1
ATOM 1928 N N . ASN A 1 247 ? -14.389 -14.062 -2.621 1.00 52.02 251 ASN A N 1
ATOM 1929 C CA . ASN A 1 247 ? -15.447 -15.070 -2.680 1.00 50.73 251 ASN A CA 1
ATOM 1930 C C . ASN A 1 247 ? -15.570 -15.968 -1.431 1.00 50.67 251 ASN A C 1
ATOM 1931 O O . ASN A 1 247 ? -14.576 -16.279 -0.784 1.00 51.72 251 ASN A O 1
ATOM 1936 N N . GLY A 1 248 ? -16.794 -16.375 -1.084 1.00 50.07 252 GLY A N 1
ATOM 1937 C CA . GLY A 1 248 ? -17.107 -16.957 0.242 1.00 48.40 252 GLY A CA 1
ATOM 1938 C C . GLY A 1 248 ? -18.141 -18.077 0.109 1.00 47.72 252 GLY A C 1
ATOM 1939 O O . GLY A 1 248 ? -18.352 -18.652 -0.985 1.00 45.53 252 GLY A O 1
ATOM 1940 N N . PHE A 1 249 ? -18.815 -18.388 1.209 1.00 46.76 253 PHE A N 1
ATOM 1941 C CA . PHE A 1 249 ? -19.747 -19.517 1.156 1.00 46.71 253 PHE A CA 1
ATOM 1942 C C . PHE A 1 249 ? -20.862 -19.383 0.088 1.00 46.21 253 PHE A C 1
ATOM 1943 O O . PHE A 1 249 ? -21.430 -18.339 -0.050 1.00 47.74 253 PHE A O 1
ATOM 1951 N N . MET A 1 250 ? -21.110 -20.434 -0.687 1.00 46.06 254 MET A N 1
ATOM 1952 C CA . MET A 1 250 ? -22.076 -20.537 -1.808 1.00 46.10 254 MET A CA 1
ATOM 1953 C C . MET A 1 250 ? -21.963 -19.433 -2.843 1.00 46.73 254 MET A C 1
ATOM 1954 O O . MET A 1 250 ? -22.934 -19.114 -3.547 1.00 47.20 254 MET A O 1
ATOM 1959 N N . GLY A 1 251 ? -20.814 -18.796 -2.904 1.00 46.65 255 GLY A N 1
ATOM 1960 C CA . GLY A 1 251 ? -20.496 -18.010 -4.057 1.00 46.33 255 GLY A CA 1
ATOM 1961 C C . GLY A 1 251 ? -20.793 -16.570 -3.831 1.00 47.34 255 GLY A C 1
ATOM 1962 O O . GLY A 1 251 ? -20.936 -15.811 -4.780 1.00 48.98 255 GLY A O 1
ATOM 1963 N N . ALA A 1 252 ? -20.873 -16.165 -2.575 1.00 47.81 256 ALA A N 1
ATOM 1964 C CA . ALA A 1 252 ? -21.127 -14.770 -2.257 1.00 46.74 256 ALA A CA 1
ATOM 1965 C C . ALA A 1 252 ? -19.830 -14.012 -2.048 1.00 47.31 256 ALA A C 1
ATOM 1966 O O . ALA A 1 252 ? -18.767 -14.621 -1.938 1.00 48.00 256 ALA A O 1
ATOM 1968 N N . LYS A 1 253 ? -19.948 -12.694 -1.880 1.00 47.09 257 LYS A N 1
ATOM 1969 C CA . LYS A 1 253 ? -18.839 -11.800 -1.763 1.00 46.34 257 LYS A CA 1
ATOM 1970 C C . LYS A 1 253 ? -18.718 -11.432 -0.334 1.00 47.09 257 LYS A C 1
ATOM 1971 O O . LYS A 1 253 ? -19.712 -11.030 0.250 1.00 48.80 257 LYS A O 1
ATOM 1977 N N . ILE A 1 254 ? -17.525 -11.472 0.262 1.00 48.47 258 ILE A N 1
ATOM 1978 C CA . ILE A 1 254 ? -17.474 -11.197 1.712 1.00 49.20 258 ILE A CA 1
ATOM 1979 C C . ILE A 1 254 ? -16.958 -9.824 2.079 1.00 50.74 258 ILE A C 1
ATOM 1980 O O . ILE A 1 254 ? -15.961 -9.339 1.569 1.00 51.10 258 ILE A O 1
ATOM 1985 N N . PHE A 1 255 ? -17.646 -9.184 2.999 1.00 52.41 259 PHE A N 1
ATOM 1986 C CA . PHE A 1 255 ? -17.168 -7.947 3.538 1.00 52.98 259 PHE A CA 1
ATOM 1987 C C . PHE A 1 255 ? -17.605 -8.010 4.942 1.00 53.15 259 PHE A C 1
ATOM 1988 O O . PHE A 1 255 ? -18.845 -8.076 5.181 1.00 53.69 259 PHE A O 1
ATOM 1996 N N . THR A 1 256 ? -16.652 -8.045 5.877 1.00 52.78 260 THR A N 1
ATOM 1997 C CA . THR A 1 256 ? -17.072 -7.838 7.279 1.00 52.32 260 THR A CA 1
ATOM 1998 C C . THR A 1 256 ? -18.048 -8.961 7.852 1.00 51.41 260 THR A C 1
ATOM 1999 O O . THR A 1 256 ? -17.892 -10.127 7.563 1.00 49.31 260 THR A O 1
ATOM 2003 N N . THR A 1 257 ? -19.043 -8.597 8.652 1.00 52.55 261 THR A N 1
ATOM 2004 C CA . THR A 1 257 ? -20.084 -9.507 9.130 1.00 52.05 261 THR A CA 1
ATOM 2005 C C . THR A 1 257 ? -21.188 -9.777 8.037 1.00 52.00 261 THR A C 1
ATOM 2006 O O . THR A 1 257 ? -22.304 -10.256 8.350 1.00 52.28 261 THR A O 1
ATOM 2010 N N . PHE A 1 258 ? -20.893 -9.482 6.764 1.00 50.12 262 PHE A N 1
ATOM 2011 C CA . PHE A 1 258 ? -21.933 -9.485 5.745 1.00 48.74 262 PHE A CA 1
ATOM 2012 C C . PHE A 1 258 ? -21.580 -10.374 4.609 1.00 47.18 262 PHE A C 1
ATOM 2013 O O . PHE A 1 258 ? -20.396 -10.531 4.337 1.00 46.46 262 PHE A O 1
ATOM 2021 N N . ALA A 1 259 ? -22.624 -10.877 3.920 1.00 45.41 263 ALA A N 1
ATOM 2022 C CA . ALA A 1 259 ? -22.504 -11.664 2.684 1.00 44.04 263 ALA A CA 1
ATOM 2023 C C . ALA A 1 259 ? -23.438 -11.168 1.582 1.00 44.05 263 ALA A C 1
ATOM 2024 O O . ALA A 1 259 ? -24.586 -10.799 1.845 1.00 44.10 263 ALA A O 1
ATOM 2026 N N . PHE A 1 260 ? -22.958 -11.225 0.349 1.00 42.96 264 PHE A N 1
ATOM 2027 C CA . PHE A 1 260 ? -23.633 -10.582 -0.718 1.00 43.21 264 PHE A CA 1
ATOM 2028 C C . PHE A 1 260 ? -23.800 -11.567 -1.843 1.00 44.35 264 PHE A C 1
ATOM 2029 O O . PHE A 1 260 ? -22.846 -11.835 -2.585 1.00 43.35 264 PHE A O 1
ATOM 2037 N N . PHE A 1 261 ? -25.029 -12.085 -1.937 1.00 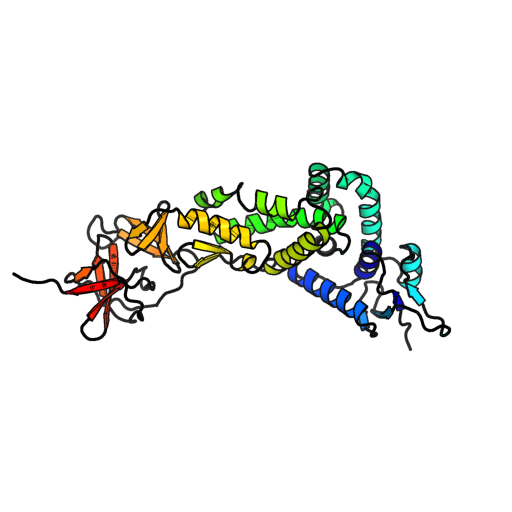44.78 265 PHE A N 1
ATOM 2038 C CA . PHE A 1 261 ? -25.404 -13.139 -2.820 1.00 44.89 265 PHE A CA 1
ATOM 2039 C C . PHE A 1 261 ? -25.948 -12.515 -4.084 1.00 47.39 265 PHE A C 1
ATOM 2040 O O . PHE A 1 261 ? -25.887 -11.303 -4.242 1.00 47.96 265 PHE A O 1
ATOM 2048 N N . ARG A 1 262 ? -26.470 -13.307 -5.021 1.00 49.53 266 ARG A N 1
ATOM 2049 C CA . ARG A 1 262 ? -26.829 -12.718 -6.359 1.00 50.24 266 ARG A CA 1
ATOM 2050 C C . ARG A 1 262 ? -27.624 -11.446 -6.193 1.00 49.21 266 ARG A C 1
ATOM 2051 O O . ARG A 1 262 ? -27.330 -10.455 -6.786 1.00 50.58 266 ARG A O 1
ATOM 2059 N N . GLU A 1 263 ? -28.601 -11.503 -5.309 1.00 49.32 267 GLU A N 1
ATOM 2060 C CA . GLU A 1 263 ? -29.706 -10.577 -5.271 1.00 47.54 267 GLU A CA 1
ATOM 2061 C C . GLU A 1 263 ? -30.074 -10.181 -3.902 1.00 45.17 267 GLU A C 1
ATOM 2062 O O . GLU A 1 263 ? -31.122 -9.646 -3.755 1.00 45.34 267 GLU A O 1
ATOM 2068 N N . ALA A 1 264 ? -29.241 -10.436 -2.895 1.00 43.93 268 ALA A N 1
ATOM 2069 C CA . ALA A 1 264 ? -29.566 -10.066 -1.515 1.00 42.88 268 ALA A CA 1
ATOM 2070 C C . ALA A 1 264 ? -28.327 -9.979 -0.642 1.00 43.69 268 ALA A C 1
ATOM 2071 O O . ALA A 1 264 ? -27.310 -10.655 -0.916 1.00 44.25 268 ALA A O 1
ATOM 2073 N N . ALA A 1 265 ? -28.428 -9.170 0.421 1.00 42.98 269 ALA A N 1
ATOM 2074 C CA . ALA A 1 265 ? -27.394 -9.085 1.403 1.00 42.46 269 ALA A CA 1
ATOM 2075 C C . ALA A 1 265 ? -27.899 -9.635 2.695 1.00 42.96 269 ALA A C 1
ATOM 2076 O O . ALA A 1 265 ? -29.023 -9.274 3.118 1.00 43.47 269 ALA A O 1
ATOM 2078 N N . VAL A 1 266 ? -27.070 -10.451 3.349 1.00 41.63 270 VAL A N 1
ATOM 2079 C CA . VAL A 1 266 ? -27.421 -10.942 4.652 1.00 40.67 270 VAL A CA 1
ATOM 2080 C C . VAL A 1 266 ? -26.272 -10.674 5.542 1.00 42.46 270 VAL A C 1
ATOM 2081 O O . VAL A 1 266 ? -25.128 -10.707 5.076 1.00 43.48 270 VAL A O 1
ATOM 2085 N N . LYS A 1 267 ? -26.534 -10.468 6.821 1.00 43.26 271 LYS A N 1
ATOM 2086 C CA . LYS A 1 267 ? -25.503 -10.673 7.809 1.00 44.32 271 LYS A CA 1
ATOM 2087 C C . LYS A 1 267 ? -25.362 -12.139 8.225 1.00 46.14 271 LYS A C 1
ATOM 2088 O O . LYS A 1 267 ? -26.390 -12.894 8.353 1.00 45.77 271 LYS A O 1
ATOM 2094 N N . ILE A 1 268 ? -24.087 -12.503 8.441 1.00 45.44 272 ILE A N 1
ATOM 2095 C CA . ILE A 1 268 ? -23.692 -13.786 8.902 1.00 44.91 272 ILE A CA 1
ATOM 2096 C C . ILE A 1 268 ? -23.746 -13.722 10.413 1.00 44.51 272 ILE A C 1
ATOM 2097 O O . ILE A 1 268 ? -23.140 -12.865 11.009 1.00 45.39 272 ILE A O 1
ATOM 2102 N N . VAL A 1 269 ? -24.408 -14.651 11.050 1.00 43.58 273 VAL A N 1
ATOM 2103 C CA . VAL A 1 269 ? -24.341 -14.656 12.491 1.00 44.44 273 VAL A CA 1
ATOM 2104 C C . VAL A 1 269 ? -23.728 -15.964 12.967 1.00 46.15 273 VAL A C 1
ATOM 2105 O O . VAL A 1 269 ? -24.133 -17.076 12.495 1.00 45.34 273 VAL A O 1
ATOM 2109 N N . ASP A 1 270 ? -22.719 -15.841 13.858 1.00 46.80 274 ASP A N 1
ATOM 2110 C CA . ASP A 1 270 ? -22.071 -17.004 14.391 1.00 47.06 274 ASP A CA 1
ATOM 2111 C C . ASP A 1 270 ? -23.002 -17.603 15.402 1.00 45.62 274 ASP A C 1
ATOM 2112 O O . ASP A 1 270 ? -23.692 -16.899 16.056 1.00 45.94 274 ASP A O 1
ATOM 2117 N N . ASN A 1 271 ? -22.982 -18.911 15.550 1.00 45.24 275 ASN A N 1
ATOM 2118 C CA . ASN A 1 271 ? -23.741 -19.581 16.620 1.00 45.81 275 ASN A CA 1
ATOM 2119 C C . ASN A 1 271 ? -25.226 -19.215 16.623 1.00 46.41 275 ASN A C 1
ATOM 2120 O O . ASN A 1 271 ? -25.753 -18.703 17.630 1.00 44.16 275 ASN A O 1
ATOM 2125 N N . ILE A 1 272 ? -25.889 -19.461 15.481 1.00 48.14 276 ILE A N 1
ATOM 2126 C CA . ILE A 1 272 ? -27.321 -19.138 15.374 1.00 49.56 276 ILE A CA 1
ATOM 2127 C C . ILE A 1 272 ? -27.969 -19.982 16.450 1.00 50.58 276 ILE A C 1
ATOM 2128 O O . ILE A 1 272 ? -27.523 -21.083 16.744 1.00 49.42 276 ILE A O 1
ATOM 2133 N N . PRO A 1 273 ? -28.946 -19.400 17.117 1.00 51.72 277 PRO A N 1
ATOM 2134 C CA . PRO A 1 273 ? -29.516 -20.035 18.262 1.00 52.89 277 PRO A CA 1
ATOM 2135 C C . PRO A 1 273 ? -30.213 -21.246 17.751 1.00 53.55 277 PRO A C 1
ATOM 2136 O O . PRO A 1 273 ? -30.683 -21.243 16.596 1.00 54.01 277 PRO A O 1
ATOM 2140 N N . ASN A 1 274 ? -30.218 -22.279 18.590 1.00 53.98 278 ASN A N 1
ATOM 2141 C CA . ASN A 1 274 ? -31.066 -23.433 18.402 1.00 54.12 278 ASN A CA 1
ATOM 2142 C C . ASN A 1 274 ? -30.577 -24.449 17.374 1.00 52.74 278 ASN A C 1
ATOM 2143 O O . ASN A 1 274 ? -31.359 -25.235 16.864 1.00 52.45 278 ASN A O 1
ATOM 2148 N N . ALA A 1 275 ? -29.275 -24.455 17.139 1.00 51.37 279 ALA A N 1
ATOM 2149 C CA . ALA A 1 275 ? -28.577 -25.454 16.348 1.00 50.38 279 ALA A CA 1
ATOM 2150 C C . ALA A 1 275 ? -27.285 -25.772 17.079 1.00 49.67 279 ALA A C 1
ATOM 2151 O O . ALA A 1 275 ? -26.954 -25.124 18.066 1.00 49.82 279 ALA A O 1
ATOM 2153 N N . PRO A 1 276 ? -26.512 -26.739 16.601 1.00 48.69 280 PRO A N 1
ATOM 2154 C CA . PRO A 1 276 ? -25.191 -26.909 17.280 1.00 47.50 280 PRO A CA 1
ATOM 2155 C C . PRO A 1 276 ? -24.233 -25.648 17.358 1.00 46.67 280 PRO A C 1
ATOM 2156 O O . PRO A 1 276 ? -24.201 -24.765 16.446 1.00 45.04 280 PRO A O 1
ATOM 2160 N N . ARG A 1 277 ? -23.467 -25.593 18.463 1.00 45.82 281 ARG A N 1
ATOM 2161 C CA . ARG A 1 277 ? -22.433 -24.590 18.637 1.00 44.91 281 ARG A CA 1
ATOM 2162 C C . ARG A 1 277 ? -21.650 -24.531 17.365 1.00 43.38 281 ARG A C 1
ATOM 2163 O O . ARG A 1 277 ? -21.249 -25.606 16.795 1.00 41.13 281 ARG A O 1
ATOM 2171 N N . GLY A 1 278 ? -21.450 -23.286 16.916 1.00 41.36 282 GLY A N 1
ATOM 2172 C CA . GLY A 1 278 ? -20.543 -23.000 15.816 1.00 37.66 282 GLY A CA 1
ATOM 2173 C C . GLY A 1 278 ? -21.248 -23.035 14.498 1.00 36.96 282 GLY A C 1
ATOM 2174 O O . GLY A 1 278 ? -20.619 -22.806 13.482 1.00 36.05 282 GLY A O 1
ATOM 2175 N N . THR A 1 279 ? -22.555 -23.330 14.506 1.00 36.42 283 THR A N 1
ATOM 2176 C CA . THR A 1 279 ? -23.368 -23.229 13.297 1.00 35.85 283 THR A CA 1
ATOM 2177 C C . THR A 1 279 ? -23.570 -21.772 12.916 1.00 35.86 283 THR A C 1
ATOM 2178 O O . THR A 1 279 ? -23.968 -20.979 13.741 1.00 36.08 283 THR A O 1
ATOM 2182 N N . LYS A 1 280 ? -23.390 -21.424 11.652 1.00 35.89 284 LYS A N 1
ATOM 2183 C CA . LYS A 1 280 ? -23.637 -20.076 11.208 1.00 36.67 284 LYS A CA 1
ATOM 2184 C C . LYS A 1 280 ? -24.900 -19.954 10.407 1.00 37.84 284 LYS A C 1
ATOM 2185 O O . LYS A 1 280 ? -25.278 -20.902 9.725 1.00 35.82 284 LYS A O 1
ATOM 2191 N N . GLY A 1 281 ? -25.486 -18.751 10.394 1.00 38.93 285 GLY A N 1
ATOM 2192 C CA . GLY A 1 281 ? -26.636 -18.530 9.543 1.00 40.79 285 GLY A CA 1
ATOM 2193 C C . GLY A 1 281 ? -26.720 -17.158 8.911 1.00 42.55 285 GLY A C 1
ATOM 2194 O O . GLY A 1 281 ? -25.837 -16.315 9.059 1.00 42.35 285 GLY A O 1
ATOM 2195 N N . PHE A 1 282 ? -27.803 -16.927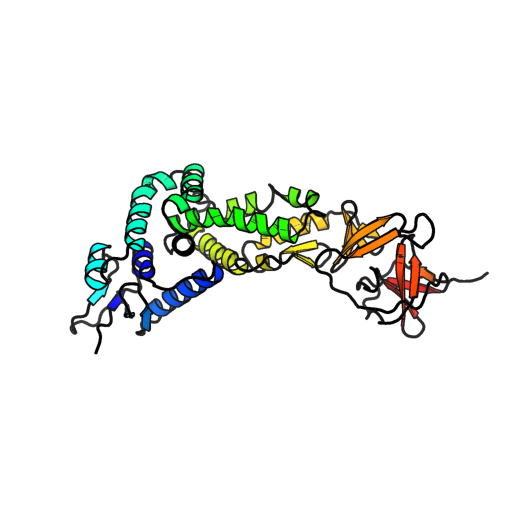 8.193 1.00 43.63 286 PHE A N 1
ATOM 2196 C CA . PHE A 1 282 ? -27.938 -15.678 7.498 1.00 44.26 286 PHE A CA 1
ATOM 2197 C C . PHE A 1 282 ? -29.196 -14.939 7.906 1.00 45.62 286 PHE A C 1
ATOM 2198 O O . PHE A 1 282 ? -30.218 -15.572 8.242 1.00 44.10 286 PHE A O 1
ATOM 2206 N N . GLU A 1 283 ? -29.078 -13.595 7.949 1.00 47.55 287 GLU A N 1
ATOM 2207 C CA . GLU A 1 283 ? -30.220 -12.639 8.167 1.00 49.59 287 GLU A CA 1
ATOM 2208 C C . GLU A 1 283 ? -30.247 -11.569 7.080 1.00 48.59 287 GLU A C 1
ATOM 2209 O O . GLU A 1 283 ? -29.353 -10.672 7.085 1.00 49.54 287 GLU A O 1
ATOM 2215 N N . VAL A 1 284 ? -31.253 -11.632 6.196 1.00 46.67 288 VAL A N 1
ATOM 2216 C CA . VAL A 1 284 ? -31.437 -10.678 5.111 1.00 46.03 288 VAL A CA 1
ATOM 2217 C C . VAL A 1 284 ? -31.395 -9.267 5.674 1.00 47.54 288 VAL A C 1
ATOM 2218 O O . VAL A 1 284 ? -31.998 -9.014 6.726 1.00 47.37 288 VAL A O 1
ATOM 2222 N N . VAL A 1 285 ? -30.733 -8.340 4.969 1.00 48.48 289 VAL A N 1
ATOM 2223 C CA . VAL A 1 285 ? -30.857 -6.911 5.303 1.00 49.58 289 VAL A CA 1
ATOM 2224 C C . VAL A 1 285 ? -31.257 -6.101 4.049 1.00 50.32 289 VAL A C 1
ATOM 2225 O O . VAL A 1 285 ? -30.766 -6.400 2.933 1.00 50.71 289 VAL A O 1
ATOM 2229 N N . GLY A 1 286 ? -32.199 -5.153 4.210 1.00 49.22 290 GLY A N 1
ATOM 2230 C CA . GLY A 1 286 ? -32.535 -4.258 3.164 1.00 49.16 290 GLY A CA 1
ATOM 2231 C C . GLY A 1 286 ? -33.330 -5.017 2.153 1.00 50.66 290 GLY A C 1
ATOM 2232 O O . GLY A 1 286 ? -34.054 -5.955 2.502 1.00 52.85 290 GLY A O 1
ATOM 2233 N N . ASN A 1 287 ? -33.270 -4.628 0.893 1.00 50.10 291 ASN A N 1
ATOM 2234 C CA . ASN A 1 287 ? -34.215 -5.271 -0.016 1.00 49.67 291 ASN A CA 1
ATOM 2235 C C . ASN A 1 287 ? -33.636 -6.516 -0.668 1.00 49.35 291 ASN A C 1
ATOM 2236 O O . ASN A 1 287 ? -32.526 -6.454 -1.281 1.00 49.48 291 ASN A O 1
ATOM 2241 N N . ALA A 1 288 ? -34.371 -7.625 -0.553 1.00 48.50 292 ALA A N 1
ATOM 2242 C CA . ALA A 1 288 ? -33.913 -8.946 -1.055 1.00 48.37 292 ALA A CA 1
ATOM 2243 C C . ALA A 1 288 ? -34.940 -9.533 -2.022 1.00 49.13 292 ALA A C 1
ATOM 2244 O O . ALA A 1 288 ? -36.160 -9.362 -1.812 1.00 49.22 292 ALA A O 1
ATOM 2246 N N . LYS A 1 289 ? -34.468 -10.219 -3.058 1.00 48.44 293 LYS A N 1
ATOM 2247 C CA . LYS A 1 289 ? -35.320 -11.144 -3.787 1.00 48.85 293 LYS A CA 1
ATOM 2248 C C . LYS A 1 289 ? -35.037 -12.550 -3.270 1.00 49.31 293 LYS A C 1
ATOM 2249 O O . LYS A 1 289 ? -33.907 -12.895 -2.906 1.00 50.18 293 LYS A O 1
ATOM 2255 N N . GLY A 1 290 ? -36.063 -13.378 -3.307 1.00 48.94 294 GLY A N 1
ATOM 2256 C CA . GLY A 1 290 ? -35.970 -14.764 -2.919 1.00 47.78 294 GLY A CA 1
ATOM 2257 C C . GLY A 1 290 ? -37.359 -15.401 -2.898 1.00 46.99 294 GLY A C 1
ATOM 2258 O O . GLY A 1 290 ? -38.320 -14.857 -3.448 1.00 46.98 294 GLY A O 1
ATOM 2259 N N . THR A 1 291 ? -37.451 -16.574 -2.271 1.00 45.96 295 THR A N 1
ATOM 2260 C CA . THR A 1 291 ? -38.657 -17.364 -2.273 1.00 43.63 295 THR A CA 1
ATOM 2261 C C . THR A 1 291 ? -39.043 -17.625 -0.841 1.00 42.94 295 THR A C 1
ATOM 2262 O O . THR A 1 291 ? -38.231 -18.065 -0.038 1.00 41.98 295 THR A O 1
ATOM 2266 N N . GLN A 1 292 ? -40.275 -17.293 -0.512 1.00 42.64 296 GLN A N 1
ATOM 2267 C CA . GLN A 1 292 ? -40.859 -17.649 0.775 1.00 42.31 296 GLN A CA 1
ATOM 2268 C C . GLN A 1 292 ? -41.062 -19.188 0.730 1.00 42.60 296 GLN A C 1
ATOM 2269 O O . GLN A 1 292 ? -41.684 -19.697 -0.198 1.00 41.81 296 GLN A O 1
ATOM 2275 N N . VAL A 1 293 ? -40.527 -19.910 1.722 1.00 42.85 297 VAL A N 1
ATOM 2276 C CA . VAL A 1 293 ? -40.571 -21.350 1.759 1.00 42.37 297 VAL A CA 1
ATOM 2277 C C . VAL A 1 293 ? -41.119 -21.889 3.108 1.00 43.83 297 VAL A C 1
ATOM 2278 O O . VAL A 1 293 ? -41.289 -21.096 4.065 1.00 44.17 297 VAL A O 1
ATOM 2282 N N . VAL A 1 294 ? -41.372 -23.223 3.159 1.00 42.56 298 VAL A N 1
ATOM 2283 C CA . VAL A 1 294 ? -41.635 -23.949 4.402 1.00 41.09 298 VAL A CA 1
ATOM 2284 C C . VAL A 1 294 ? -40.543 -24.911 4.802 1.00 41.63 298 VAL A C 1
ATOM 2285 O O . VAL A 1 294 ? -40.142 -25.742 4.021 1.00 42.67 298 VAL A O 1
ATOM 2289 N N . VAL A 1 295 ? -40.119 -24.890 6.053 1.00 41.50 299 VAL A N 1
ATOM 2290 C CA . VAL A 1 295 ? -39.055 -25.745 6.429 1.00 40.50 299 VAL A CA 1
ATOM 2291 C C . VAL A 1 295 ? -39.687 -26.775 7.275 1.00 42.05 299 VAL A C 1
ATOM 2292 O O . VAL A 1 295 ? -40.063 -26.472 8.399 1.00 43.54 299 VAL A O 1
ATOM 2296 N N . ARG A 1 296 ? -39.776 -28.014 6.793 1.00 43.63 300 ARG A N 1
ATOM 2297 C CA . ARG A 1 296 ? -40.488 -29.102 7.573 1.00 43.41 300 ARG A CA 1
ATOM 2298 C C . ARG A 1 296 ? -39.746 -29.483 8.798 1.00 42.59 300 ARG A C 1
ATOM 2299 O O . ARG A 1 296 ? -40.394 -29.825 9.786 1.00 44.22 300 ARG A O 1
ATOM 2307 N N . GLY A 1 297 ? -38.404 -29.479 8.737 1.00 41.01 301 GLY A N 1
ATOM 2308 C CA . GLY A 1 297 ? -37.538 -29.913 9.861 1.00 39.89 301 GLY A CA 1
ATOM 2309 C C . GLY A 1 297 ? -36.110 -29.985 9.322 1.00 42.86 301 GLY A C 1
ATOM 2310 O O . GLY A 1 297 ? -35.814 -29.620 8.144 1.00 40.36 301 GLY A O 1
ATOM 2311 N N . MET A 1 298 ? -35.193 -30.438 10.183 1.00 44.97 302 MET A N 1
ATOM 2312 C CA . MET A 1 298 ? -33.752 -30.568 9.823 1.00 45.10 302 MET A CA 1
ATOM 2313 C C . MET A 1 298 ? -33.556 -31.946 9.289 1.00 45.37 302 MET A C 1
ATOM 2314 O O . MET A 1 298 ? -34.086 -32.873 9.875 1.00 45.01 302 MET A O 1
ATOM 2319 N N . ARG A 1 299 ? -32.737 -32.087 8.240 1.00 45.38 303 ARG A N 1
ATOM 2320 C CA . ARG A 1 299 ? -32.149 -33.370 7.845 1.00 44.41 303 ARG A CA 1
ATOM 2321 C C . ARG A 1 299 ? -30.613 -33.231 7.731 1.00 44.79 303 ARG A C 1
ATOM 2322 O O . ARG A 1 299 ? -30.122 -32.118 7.518 1.00 44.33 303 ARG A O 1
ATOM 2330 N N . ASN A 1 300 ? -29.866 -34.348 7.822 1.00 45.34 304 ASN A N 1
ATOM 2331 C CA . ASN A 1 300 ? -28.376 -34.312 7.842 1.00 44.98 304 ASN A CA 1
ATOM 2332 C C . ASN A 1 300 ? -27.772 -35.355 6.895 1.00 44.90 304 ASN A C 1
ATOM 2333 O O . ASN A 1 300 ? -26.652 -35.843 7.059 1.00 44.70 304 ASN A O 1
ATOM 2338 N N . ASP A 1 301 ? -28.525 -35.664 5.871 1.00 45.51 305 ASP A N 1
ATOM 2339 C CA . ASP A 1 301 ? -28.157 -36.747 5.006 1.00 46.91 305 ASP A CA 1
ATOM 2340 C C . ASP A 1 301 ? -27.692 -36.238 3.689 1.00 46.19 305 ASP A C 1
ATOM 2341 O O . ASP A 1 301 ? -27.853 -36.937 2.678 1.00 47.13 305 ASP A O 1
ATOM 2346 N N . LEU A 1 302 ? -27.135 -35.029 3.653 1.00 45.86 306 LEU A N 1
ATOM 2347 C CA . LEU A 1 302 ? -26.738 -34.480 2.350 1.00 44.74 306 LEU A CA 1
ATOM 2348 C C . LEU A 1 302 ? -25.374 -33.856 2.319 1.00 44.98 306 LEU A C 1
ATOM 2349 O O . LEU A 1 302 ? -24.868 -33.419 3.326 1.00 45.92 306 LEU A O 1
ATOM 2354 N N . THR A 1 303 ? -24.775 -33.834 1.150 1.00 44.77 307 THR A N 1
ATOM 2355 C CA . THR A 1 303 ? -23.514 -33.191 0.952 1.00 46.31 307 THR A CA 1
ATOM 2356 C C . THR A 1 303 ? -23.694 -32.131 -0.115 1.00 46.13 307 THR A C 1
ATOM 2357 O O . THR A 1 303 ? -24.393 -32.356 -1.111 1.00 46.80 307 THR A O 1
ATOM 2361 N N . LEU A 1 304 ? -23.066 -30.979 0.124 1.00 46.89 308 LEU A N 1
ATOM 2362 C CA . LEU A 1 304 ? -23.060 -29.825 -0.732 1.00 46.65 308 LEU A CA 1
ATOM 2363 C C . LEU A 1 304 ? -21.993 -30.009 -1.776 1.00 47.75 308 LEU A C 1
ATOM 2364 O O . LEU A 1 304 ? -20.844 -30.139 -1.459 1.00 47.58 308 LEU A O 1
ATOM 2369 N N . LEU A 1 305 ? -22.386 -29.990 -3.024 1.00 49.36 309 LEU A N 1
ATOM 2370 C CA . LEU A 1 305 ? -21.454 -29.995 -4.083 1.00 52.23 309 LEU A CA 1
ATOM 2371 C C . LEU A 1 305 ? -21.087 -28.572 -4.425 1.00 54.77 309 LEU A C 1
ATOM 2372 O O . LEU A 1 305 ? -21.881 -27.631 -4.268 1.00 55.02 309 LEU A O 1
ATOM 2377 N N . ASP A 1 306 ? -19.885 -28.404 -4.931 1.00 57.38 310 ASP A N 1
ATOM 2378 C CA . ASP A 1 306 ? -19.441 -27.095 -5.327 1.00 60.78 310 ASP A CA 1
ATOM 2379 C C . ASP A 1 306 ? -20.011 -26.798 -6.727 1.00 61.10 310 ASP A C 1
ATOM 2380 O O . ASP A 1 306 ? -19.299 -26.982 -7.706 1.00 62.48 310 ASP A O 1
ATOM 2385 N N . GLN A 1 307 ? -21.277 -26.383 -6.860 1.00 61.06 311 GLN A N 1
ATOM 2386 C CA . GLN A 1 307 ? -21.896 -26.355 -8.208 1.00 60.97 311 GLN A CA 1
ATOM 2387 C C . GLN A 1 307 ? -23.372 -25.936 -8.291 1.00 60.36 311 GLN A C 1
ATOM 2388 O O . GLN A 1 307 ? -24.233 -26.464 -7.574 1.00 59.81 311 GLN A O 1
ATOM 2394 N N . LYS A 1 308 ? -23.643 -25.016 -9.202 1.00 60.50 312 LYS A N 1
ATOM 2395 C CA . LYS A 1 308 ? -24.895 -24.246 -9.235 1.00 61.51 312 LYS A CA 1
ATOM 2396 C C . LYS A 1 308 ? -25.918 -24.879 -10.173 1.00 62.55 312 LYS A C 1
ATOM 2397 O O . LYS A 1 308 ? -25.541 -25.572 -11.125 1.00 63.14 312 LYS A O 1
ATOM 2403 N N . ALA A 1 309 ? -27.204 -24.631 -9.943 1.00 64.02 313 ALA A N 1
ATOM 2404 C CA . ALA A 1 309 ? -28.257 -25.293 -10.742 1.00 65.53 313 ALA A CA 1
ATOM 2405 C C . ALA A 1 309 ? -29.100 -24.382 -11.602 1.00 66.53 313 ALA A C 1
ATOM 2406 O O . ALA A 1 309 ? -29.537 -24.760 -12.729 1.00 67.30 313 ALA A O 1
ATOM 2408 N N . GLU A 1 310 ? -29.369 -23.190 -11.104 1.00 67.03 314 GLU A N 1
ATOM 2409 C CA . GLU A 1 310 ? -30.173 -22.311 -11.939 1.00 66.97 314 GLU A CA 1
ATOM 2410 C C . GLU A 1 310 ? -31.506 -22.977 -12.118 1.00 65.98 314 GLU A C 1
ATOM 2411 O O . GLU A 1 310 ? -31.856 -23.347 -13.247 1.00 66.58 314 GLU A O 1
ATOM 2417 N N . ILE A 1 311 ? -32.230 -23.173 -11.018 1.00 64.07 315 ILE A N 1
ATOM 2418 C CA . ILE A 1 311 ? -33.582 -23.709 -11.107 1.00 61.97 315 ILE A CA 1
ATOM 2419 C C . ILE A 1 311 ? -34.402 -23.119 -9.981 1.00 60.65 315 ILE A C 1
ATOM 2420 O O . ILE A 1 311 ? -33.842 -22.654 -8.966 1.00 60.48 315 ILE A O 1
ATOM 2425 N N . PRO A 1 312 ? -35.725 -23.132 -10.164 1.00 59.07 316 PRO A N 1
ATOM 2426 C CA . PRO A 1 312 ? -36.690 -22.747 -9.161 1.00 58.30 316 PRO A CA 1
ATOM 2427 C C . PRO A 1 312 ? -36.429 -23.344 -7.772 1.00 57.44 316 PRO A C 1
ATOM 2428 O O . PRO A 1 312 ? -36.193 -24.563 -7.606 1.00 56.96 316 PRO A O 1
ATOM 2432 N N . VAL A 1 313 ? -36.441 -22.454 -6.791 1.00 55.09 317 VAL A N 1
ATOM 2433 C CA . VAL A 1 313 ? -36.510 -22.882 -5.455 1.00 53.25 317 VAL A CA 1
ATOM 2434 C C . VAL A 1 313 ? -37.905 -23.481 -5.143 1.00 53.65 317 VAL A C 1
ATOM 2435 O O . VAL A 1 313 ? -38.903 -22.821 -5.334 1.00 55.01 317 VAL A O 1
ATOM 2439 N N . GLU A 1 314 ? -37.965 -24.715 -4.647 1.00 51.87 318 GLU A N 1
ATOM 2440 C CA . GLU A 1 314 ? -39.207 -25.306 -4.253 1.00 50.86 318 GLU A CA 1
ATOM 2441 C C . GLU A 1 314 ? -39.651 -24.656 -2.957 1.00 50.50 318 GLU A C 1
ATOM 2442 O O . GLU A 1 314 ? -38.820 -24.371 -2.074 1.00 50.20 318 GLU A O 1
ATOM 2448 N N . SER A 1 315 ? -40.963 -24.451 -2.841 1.00 49.36 319 SER A N 1
ATOM 2449 C CA . SER A 1 315 ? -41.566 -23.738 -1.707 1.00 48.60 319 SER A CA 1
ATOM 2450 C C . SER A 1 315 ? -41.724 -24.564 -0.405 1.00 48.37 319 SER A C 1
ATOM 2451 O O . SER A 1 315 ? -42.082 -23.990 0.657 1.00 48.36 319 SER A O 1
ATOM 2454 N N . GLU A 1 316 ? -41.435 -25.880 -0.467 1.00 46.48 320 GLU A N 1
ATOM 2455 C CA . GLU A 1 316 ? -41.371 -26.698 0.752 1.00 46.29 320 GLU A CA 1
ATOM 2456 C C . GLU A 1 316 ? -40.138 -27.518 0.715 1.00 44.16 320 GLU A C 1
ATOM 2457 O O . GLU A 1 316 ? -39.800 -28.092 -0.338 1.00 43.28 320 GLU A O 1
ATOM 2463 N N . GLY A 1 317 ? -39.463 -27.582 1.854 1.00 41.82 321 GLY A N 1
ATOM 2464 C CA . GLY A 1 317 ? -38.233 -28.366 1.956 1.00 39.25 321 GLY A CA 1
ATOM 2465 C C . GLY A 1 317 ? -37.848 -28.598 3.412 1.00 38.90 321 GLY A C 1
ATOM 2466 O O . GLY A 1 317 ? -38.723 -28.754 4.335 1.00 38.02 321 GLY A O 1
ATOM 2467 N N . TRP A 1 318 ? -36.533 -28.596 3.640 1.00 38.53 322 TRP A N 1
ATOM 2468 C CA . TRP A 1 318 ? -35.923 -28.782 4.984 1.00 39.14 322 TRP A CA 1
ATOM 2469 C C . TRP A 1 318 ? -34.755 -27.764 5.182 1.00 39.10 322 TRP A C 1
ATOM 2470 O O . TRP A 1 318 ? -34.313 -27.086 4.239 1.00 39.23 322 TRP A O 1
ATOM 2481 N N . SER A 1 319 ? -34.221 -27.723 6.394 1.00 38.19 323 SER A N 1
ATOM 2482 C CA . SER A 1 319 ? -32.972 -27.091 6.666 1.00 37.83 323 SER A CA 1
ATOM 2483 C C . SER A 1 319 ? -31.980 -28.186 6.790 1.00 37.53 323 SER A C 1
ATOM 2484 O O . SER A 1 319 ? -32.366 -29.305 7.094 1.00 38.37 323 SER A O 1
ATOM 2487 N N . ALA A 1 320 ? -30.720 -27.887 6.485 1.00 37.52 324 ALA A N 1
ATOM 2488 C CA . ALA A 1 320 ? -29.598 -28.796 6.626 1.00 36.99 324 ALA A CA 1
ATOM 2489 C C . ALA A 1 320 ? -28.392 -27.925 6.935 1.00 37.98 324 ALA A C 1
ATOM 2490 O O . ALA A 1 320 ? -28.270 -26.807 6.420 1.00 37.46 324 ALA A O 1
ATOM 2492 N N . ILE A 1 321 ? -27.525 -28.375 7.822 1.00 37.94 325 ILE A N 1
ATOM 2493 C CA . ILE A 1 321 ? -26.348 -27.574 8.063 1.00 39.04 325 ILE A CA 1
ATOM 2494 C C . ILE A 1 321 ? -25.220 -27.971 7.131 1.00 38.92 325 ILE A C 1
ATOM 2495 O O . ILE A 1 321 ? -24.636 -28.996 7.324 1.00 39.37 325 ILE A O 1
ATOM 2500 N N . LEU A 1 322 ? -24.910 -27.126 6.158 1.00 38.79 326 LEU A N 1
ATOM 2501 C CA . LEU A 1 322 ? -23.884 -27.421 5.140 1.00 38.69 326 LEU A CA 1
ATOM 2502 C C . LEU A 1 322 ? -22.714 -26.474 5.236 1.00 38.71 326 LEU A C 1
ATOM 2503 O O . LEU A 1 322 ? -22.889 -25.256 5.514 1.00 38.85 326 LEU A O 1
ATOM 2508 N N . GLY A 1 323 ? -21.504 -27.016 5.093 1.00 38.64 327 GLY A N 1
ATOM 2509 C CA . GLY A 1 323 ? -20.312 -26.197 5.291 1.00 38.52 327 GLY A CA 1
ATOM 2510 C C . GLY A 1 323 ? -20.470 -25.295 6.513 1.00 38.99 327 GLY A C 1
ATOM 2511 O O . GLY A 1 323 ? -20.095 -24.156 6.486 1.00 40.35 327 GLY A O 1
ATOM 2512 N N . GLY A 1 324 ? -21.082 -25.783 7.571 1.00 38.46 328 GLY A N 1
ATOM 2513 C CA . GLY A 1 324 ? -21.170 -25.036 8.820 1.00 38.34 328 GLY A CA 1
ATOM 2514 C C . GLY A 1 324 ? -22.221 -23.964 8.878 1.00 37.94 328 GLY A C 1
ATOM 2515 O O . GLY A 1 324 ? -22.271 -23.246 9.873 1.00 37.68 328 GLY A O 1
ATOM 2516 N N . HIS A 1 325 ? -23.033 -23.868 7.822 1.00 37.56 329 HIS A N 1
ATOM 2517 C CA . HIS A 1 325 ? -24.088 -22.855 7.670 1.00 37.60 329 HIS A CA 1
ATOM 2518 C C . HIS A 1 325 ? -25.458 -23.500 7.544 1.00 38.64 329 HIS A C 1
ATOM 2519 O O . HIS A 1 325 ? -25.640 -24.473 6.742 1.00 39.09 329 HIS A O 1
ATOM 2526 N N . LEU A 1 326 ? -26.443 -22.887 8.190 1.00 38.85 330 LEU A N 1
ATOM 2527 C CA . LEU A 1 326 ? -27.818 -23.360 8.146 1.00 40.19 330 LEU A CA 1
ATOM 2528 C C . LEU A 1 326 ? -28.401 -22.983 6.813 1.00 41.85 330 LEU A C 1
ATOM 2529 O O . LEU A 1 326 ? -28.576 -21.782 6.512 1.00 42.46 330 LEU A O 1
ATOM 2534 N N . CYS A 1 327 ? -28.648 -24.005 5.978 1.00 41.58 331 CYS A N 1
ATOM 2535 C CA . CYS A 1 327 ? -29.149 -23.768 4.653 1.00 40.67 331 CYS A CA 1
ATOM 2536 C C . CYS A 1 327 ? -30.550 -24.347 4.502 1.00 40.26 331 CYS A C 1
ATOM 2537 O O . CYS A 1 327 ? -31.056 -25.031 5.382 1.00 40.37 331 CYS A O 1
ATOM 2540 N N . TYR A 1 328 ? -31.182 -24.021 3.391 1.00 39.79 332 TYR A N 1
ATOM 2541 C CA . TYR A 1 328 ? -32.435 -24.587 2.972 1.00 38.92 332 TYR A CA 1
ATOM 2542 C C . TYR A 1 328 ? -32.066 -25.592 1.931 1.00 40.37 332 TYR A C 1
ATOM 2543 O O . TYR A 1 328 ? -31.176 -25.365 1.082 1.00 40.07 332 TYR A O 1
ATOM 2552 N N . VAL A 1 329 ? -32.817 -26.681 1.947 1.00 41.82 333 VAL A N 1
ATOM 2553 C CA . VAL A 1 329 ? -32.498 -27.828 1.167 1.00 43.68 333 VAL A CA 1
ATOM 2554 C C . VAL A 1 329 ? -33.871 -28.311 0.629 1.00 45.82 333 VAL A C 1
ATOM 2555 O O . VAL A 1 329 ? -34.876 -28.360 1.356 1.00 45.60 333 VAL A O 1
ATOM 2559 N N . PHE A 1 330 ? -33.930 -28.614 -0.662 1.00 47.48 334 PHE A N 1
ATOM 2560 C CA . PHE A 1 330 ? -35.136 -29.107 -1.256 1.00 48.52 334 PHE A CA 1
ATOM 2561 C C . PHE A 1 330 ? -34.851 -30.196 -2.281 1.00 51.02 334 PHE A C 1
ATOM 2562 O O . PHE A 1 330 ? -33.766 -30.260 -2.798 1.00 52.33 334 PHE A O 1
ATOM 2570 N N . LYS A 1 331 ? -35.866 -31.024 -2.565 1.00 53.86 335 LYS A N 1
ATOM 2571 C CA . LYS A 1 331 ? -35.861 -32.123 -3.546 1.00 54.29 335 LYS A CA 1
ATOM 2572 C C . LYS A 1 331 ? -36.637 -31.735 -4.839 1.00 55.57 335 LYS A C 1
ATOM 2573 O O . LYS A 1 331 ? -37.684 -31.110 -4.797 1.00 54.88 335 LYS A O 1
ATOM 2579 N N . SER A 1 332 ? -36.102 -32.103 -5.992 1.00 57.81 336 SER A N 1
ATOM 2580 C CA . SER A 1 332 ? -36.636 -31.681 -7.278 1.00 60.08 336 SER A CA 1
ATOM 2581 C C . SER A 1 332 ? -36.542 -32.852 -8.260 1.00 61.43 336 SER A C 1
ATOM 2582 O O . SER A 1 332 ? -35.473 -33.080 -8.871 1.00 61.58 336 SER A O 1
ATOM 2585 N N . GLY A 1 333 ? -37.646 -33.605 -8.374 1.00 62.05 337 GLY A N 1
ATOM 2586 C CA . GLY A 1 333 ? -37.578 -34.910 -8.969 1.00 62.99 337 GLY A CA 1
ATOM 2587 C C . GLY A 1 333 ? -36.772 -35.821 -8.050 1.00 65.14 337 GLY A C 1
ATOM 2588 O O . GLY A 1 333 ? -37.069 -35.959 -6.818 1.00 64.67 337 GLY A O 1
ATOM 2589 N N . ASP A 1 334 ? -35.730 -36.458 -8.612 1.00 66.23 338 ASP A N 1
ATOM 2590 C CA . ASP A 1 334 ? -34.993 -37.446 -7.783 1.00 66.64 338 ASP A CA 1
ATOM 2591 C C . ASP A 1 334 ? -33.827 -36.781 -7.105 1.00 65.27 338 ASP A C 1
ATOM 2592 O O . ASP A 1 334 ? -33.184 -37.424 -6.261 1.00 66.49 338 ASP A O 1
ATOM 2597 N N . ARG A 1 335 ? -33.588 -35.511 -7.464 1.00 62.60 339 ARG A N 1
ATOM 2598 C CA . ARG A 1 335 ? -32.402 -34.736 -7.088 1.00 60.44 339 ARG A CA 1
ATOM 2599 C C . ARG A 1 335 ? -32.619 -33.761 -5.923 1.00 58.34 339 ARG A C 1
ATOM 2600 O O . ARG A 1 335 ? -33.713 -33.257 -5.705 1.00 56.92 339 ARG A O 1
ATOM 2608 N N . PHE A 1 336 ? -31.524 -33.427 -5.243 1.00 56.05 340 PHE A N 1
ATOM 2609 C CA . PHE A 1 336 ? -31.569 -32.485 -4.153 1.00 52.46 340 PHE A CA 1
ATOM 2610 C C . PHE A 1 336 ? -30.828 -31.225 -4.410 1.00 51.09 340 PHE A C 1
ATOM 2611 O O . PHE A 1 336 ? -29.843 -31.178 -5.146 1.00 50.18 340 PHE A O 1
ATOM 2619 N N . TYR A 1 337 ? -31.292 -30.190 -3.731 1.00 49.55 341 TYR A N 1
ATOM 2620 C CA . TYR A 1 337 ? -30.617 -28.923 -3.799 1.00 49.12 341 TYR A CA 1
ATOM 2621 C C . TYR A 1 337 ? -30.523 -28.134 -2.481 1.00 47.99 341 TYR A C 1
ATOM 2622 O O . TYR A 1 337 ? -31.270 -28.371 -1.528 1.00 46.80 341 TYR A O 1
ATOM 2631 N N . ALA A 1 338 ? -29.568 -27.210 -2.449 1.00 46.32 342 ALA A N 1
ATOM 2632 C CA . ALA A 1 338 ? -29.429 -26.364 -1.280 1.00 45.46 342 ALA A CA 1
ATOM 2633 C C . ALA A 1 338 ? -29.461 -24.894 -1.675 1.00 44.39 342 ALA A C 1
ATOM 2634 O O . ALA A 1 338 ? -29.058 -24.514 -2.823 1.00 43.87 342 ALA A O 1
ATOM 2636 N N . ALA A 1 339 ? -29.896 -24.067 -0.711 1.00 42.17 343 ALA A N 1
ATOM 2637 C CA . ALA A 1 339 ? -29.944 -22.625 -0.928 1.00 40.59 343 ALA A CA 1
ATOM 2638 C C . ALA A 1 339 ? -29.706 -21.832 0.350 1.00 40.04 343 ALA A C 1
ATOM 2639 O O . ALA A 1 339 ? -29.880 -22.377 1.499 1.00 37.59 343 ALA A O 1
ATOM 2641 N N . PRO A 1 340 ? -29.255 -20.556 0.181 1.00 38.87 344 PRO A N 1
ATOM 2642 C CA . PRO A 1 340 ? -29.100 -19.730 1.416 1.00 38.26 344 PRO A CA 1
ATOM 2643 C C . PRO A 1 340 ? -30.448 -19.480 2.045 1.00 35.70 344 PRO A C 1
ATOM 2644 O O . PRO A 1 340 ? -31.411 -19.373 1.333 1.00 37.14 344 PRO A O 1
ATOM 2648 N N . LEU A 1 341 ? -30.525 -19.474 3.361 1.00 34.42 345 LEU A N 1
ATOM 2649 C CA . LEU A 1 341 ? -31.796 -19.293 4.053 1.00 34.90 345 LEU A CA 1
ATOM 2650 C C . LEU A 1 341 ? -31.719 -18.233 5.116 1.00 36.02 345 LEU A C 1
ATOM 2651 O O . LEU A 1 341 ? -30.744 -18.215 5.880 1.00 36.07 345 LEU A O 1
ATOM 2656 N N . SER A 1 342 ? -32.774 -17.413 5.234 1.00 36.54 346 SER A N 1
ATOM 2657 C CA . SER A 1 342 ? -32.925 -16.478 6.357 1.00 35.23 346 SER A CA 1
ATOM 2658 C C . SER A 1 342 ? -34.349 -16.638 6.872 1.00 35.57 346 SER A C 1
ATOM 2659 O O . SER A 1 342 ? -35.303 -16.359 6.111 1.00 34.22 346 SER A O 1
ATOM 2662 N N . GLY A 1 343 ? -34.527 -17.121 8.120 1.00 36.18 347 GLY A N 1
ATOM 2663 C CA . GLY A 1 343 ? -35.889 -17.383 8.647 1.00 35.91 347 GLY A CA 1
ATOM 2664 C C . GLY A 1 343 ? -36.526 -18.386 7.674 1.00 38.79 347 GLY A C 1
ATOM 2665 O O . GLY A 1 343 ? -36.022 -19.508 7.532 1.00 38.87 347 GLY A O 1
ATOM 2666 N N . ASN A 1 344 ? -37.575 -17.953 6.945 1.00 40.26 348 ASN A N 1
ATOM 2667 C CA . ASN A 1 344 ? -38.384 -18.742 6.009 1.00 40.54 348 ASN A CA 1
ATOM 2668 C C . ASN A 1 344 ? -38.261 -18.132 4.632 1.00 40.41 348 ASN A C 1
ATOM 2669 O O . ASN A 1 344 ? -39.144 -18.193 3.782 1.00 41.06 348 ASN A O 1
ATOM 2674 N N . PHE A 1 345 ? -37.157 -17.484 4.410 1.00 40.48 349 PHE A N 1
ATOM 2675 C CA . PHE A 1 345 ? -36.918 -16.877 3.132 1.00 40.02 349 PHE A CA 1
ATOM 2676 C C . PHE A 1 345 ? -35.679 -17.613 2.470 1.00 39.46 349 PHE A C 1
ATOM 2677 O O . PHE A 1 345 ? -34.599 -17.782 3.090 1.00 39.71 349 PHE A O 1
ATOM 2685 N N . ALA A 1 346 ? -35.851 -18.094 1.248 1.00 38.06 350 ALA A N 1
ATOM 2686 C CA . ALA A 1 346 ? -34.765 -18.782 0.581 1.00 38.96 350 ALA A CA 1
ATOM 2687 C C . ALA A 1 346 ? -34.312 -17.894 -0.537 1.00 39.86 350 ALA A C 1
ATOM 2688 O O . ALA A 1 346 ? -35.138 -17.293 -1.282 1.00 40.75 350 ALA A O 1
ATOM 2690 N N . LEU A 1 347 ? -33.013 -17.764 -0.654 1.00 39.75 351 LEU A N 1
ATOM 2691 C CA . LEU A 1 347 ? -32.462 -16.945 -1.729 1.00 40.30 351 LEU A CA 1
ATOM 2692 C C . LEU A 1 347 ? -32.202 -17.788 -2.958 1.00 40.88 351 LEU A C 1
ATOM 2693 O O . LEU A 1 347 ? -32.150 -18.999 -2.859 1.00 40.22 351 LEU A O 1
ATOM 2698 N N . HIS A 1 348 ? -32.007 -17.185 -4.123 1.00 41.71 352 HIS A N 1
ATOM 2699 C CA . HIS A 1 348 ? -31.915 -18.071 -5.278 1.00 42.94 352 HIS A CA 1
ATOM 2700 C C . HIS A 1 348 ? -30.472 -18.561 -5.646 1.00 44.18 352 HIS A C 1
ATOM 2701 O O . HIS A 1 348 ? -30.237 -18.948 -6.803 1.00 45.23 352 HIS A O 1
ATOM 2708 N N . ASP A 1 349 ? -29.516 -18.580 -4.709 1.00 42.87 353 ASP A N 1
ATOM 2709 C CA . ASP A 1 349 ? -28.223 -19.109 -5.088 1.00 43.66 353 ASP A CA 1
ATOM 2710 C C . ASP A 1 349 ? -28.107 -20.624 -5.038 1.00 44.22 353 ASP A C 1
ATOM 2711 O O . ASP A 1 349 ? -27.339 -21.181 -4.238 1.00 44.99 353 ASP A O 1
ATOM 2716 N N . VAL A 1 350 ? -28.850 -21.284 -5.927 1.00 43.42 354 VAL A N 1
ATOM 2717 C CA . VAL A 1 350 ? -29.071 -22.689 -5.789 1.00 43.41 354 VAL A CA 1
ATOM 2718 C C . VAL A 1 350 ? -27.811 -23.506 -6.092 1.00 44.09 354 VAL A C 1
ATOM 2719 O O . VAL A 1 350 ? -27.227 -23.346 -7.138 1.00 43.61 354 VAL A O 1
ATOM 2723 N N . HIS A 1 351 ? -27.400 -24.369 -5.153 1.00 45.13 355 HIS A N 1
ATOM 2724 C CA . HIS A 1 351 ? -26.334 -25.346 -5.402 1.00 45.63 355 HIS A CA 1
ATOM 2725 C C . HIS A 1 351 ? -26.833 -26.817 -5.427 1.00 46.75 355 HIS A C 1
ATOM 2726 O O . HIS A 1 351 ? -27.783 -27.172 -4.733 1.00 46.93 355 HIS A O 1
ATOM 2733 N N . CYS A 1 352 ? -26.182 -27.684 -6.205 1.00 47.92 356 CYS A N 1
ATOM 2734 C CA . CYS A 1 352 ? -26.544 -29.085 -6.223 1.00 48.77 356 CYS A CA 1
ATOM 2735 C C . CYS A 1 352 ? -26.086 -29.780 -4.982 1.00 49.92 356 CYS A C 1
ATOM 2736 O O . CYS A 1 352 ? -25.024 -29.432 -4.414 1.00 48.84 356 CYS A O 1
ATOM 2739 N N . CYS A 1 353 ? -26.877 -30.798 -4.616 1.00 51.04 357 CYS A N 1
ATOM 2740 C CA . CYS A 1 353 ? -26.543 -31.765 -3.551 1.00 53.06 357 CYS A CA 1
ATOM 2741 C C . CYS A 1 353 ? -26.553 -33.280 -3.974 1.00 55.57 357 CYS A C 1
ATOM 2742 O O . CYS A 1 353 ? -27.235 -33.685 -4.933 1.00 55.38 357 CYS A O 1
ATOM 2745 N N . GLU A 1 354 ? -25.831 -34.113 -3.222 1.00 58.38 358 GLU A N 1
ATOM 2746 C CA . GLU A 1 354 ? -25.868 -35.581 -3.390 1.00 60.59 358 GLU A CA 1
ATOM 2747 C C . GLU A 1 354 ? -26.312 -36.115 -2.093 1.00 61.84 358 GLU A C 1
ATOM 2748 O O . GLU A 1 354 ? -25.871 -35.615 -1.043 1.00 61.56 358 GLU A O 1
ATOM 2754 N N . ARG A 1 355 ? -27.108 -37.173 -2.130 1.00 64.13 359 ARG A N 1
ATOM 2755 C CA . ARG A 1 355 ? -27.349 -37.926 -0.909 1.00 66.59 359 ARG A CA 1
ATOM 2756 C C . ARG A 1 355 ? -26.046 -38.662 -0.537 1.00 67.73 359 ARG A C 1
ATOM 2757 O O . ARG A 1 355 ? -25.323 -39.132 -1.427 1.00 67.67 359 ARG A O 1
ATOM 2765 N N . VAL A 1 356 ? -25.720 -38.691 0.758 1.00 69.13 360 VAL A N 1
ATOM 2766 C CA . VAL A 1 356 ? -24.527 -39.380 1.252 1.00 71.00 360 VAL A CA 1
ATOM 2767 C C . VAL A 1 356 ? -24.434 -40.850 0.808 1.00 72.61 360 VAL A C 1
ATOM 2768 O O . VAL A 1 356 ? -25.447 -41.583 0.849 1.00 72.37 360 VAL A O 1
ATOM 2772 N N . VAL A 1 357 ? -23.226 -41.280 0.416 1.00 74.31 361 VAL A N 1
ATOM 2773 C CA . VAL A 1 357 ? -22.901 -42.724 0.186 1.00 76.05 361 VAL A CA 1
ATOM 2774 C C . VAL A 1 357 ? -22.458 -43.534 1.452 1.00 76.61 361 VAL A C 1
ATOM 2775 O O . VAL A 1 357 ? -21.662 -43.073 2.269 1.00 76.57 361 VAL A O 1
ATOM 2779 N N . CYS A 1 358 ? -22.995 -44.741 1.595 1.00 77.44 362 CYS A N 1
ATOM 2780 C CA . CYS A 1 358 ? -22.640 -45.678 2.688 1.00 78.83 362 CYS A CA 1
ATOM 2781 C C . CYS A 1 358 ? -21.607 -46.738 2.293 1.00 77.69 362 CYS A C 1
ATOM 2782 O O . CYS A 1 358 ? -21.570 -47.201 1.139 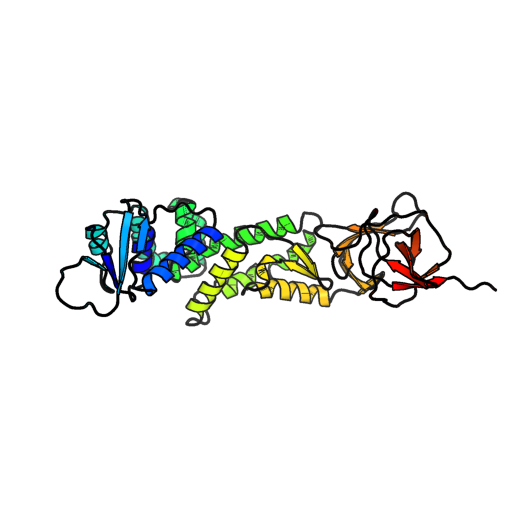1.00 77.02 362 CYS A O 1
ATOM 2785 N N . LEU A 1 359 ? -20.847 -47.184 3.290 1.00 76.53 363 LEU A N 1
ATOM 2786 C CA . LEU A 1 359 ? 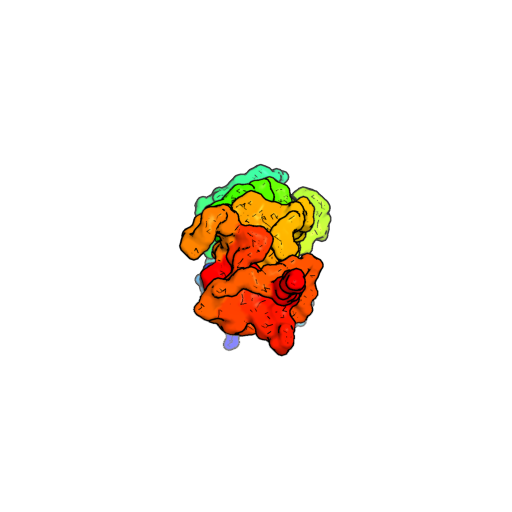-19.840 -48.203 3.088 1.00 75.33 363 LEU A CA 1
ATOM 2787 C C . LEU A 1 359 ? -20.454 -49.587 2.813 1.00 75.49 363 LEU A C 1
ATOM 2788 O O . LEU A 1 359 ? -20.851 -50.306 3.730 1.00 75.95 363 LEU A O 1
#

Solvent-accessible surface area: 18403 Å² total; per-residue (Å²): 229,142,77,42,3,26,0,15,55,101,15,46,82,72,9,13,0,9,0,2,3,0,16,51,75,120,6,156,28,7,22,36,0,48,48,29,9,61,141,10,54,146,40,4,91,92,18,152,77,24,145,10,99,4,85,48,38,53,40,17,0,65,1,21,101,202,80,120,129,65,145,135,49,99,42,0,114,38,111,17,134,18,59,64,0,29,121,35,6,30,72,1,96,16,1,100,64,3,88,103,8,35,129,44,6,92,110,15,26,113,57,66,127,47,4,66,59,49,3,142,40,0,84,132,102,6,71,104,44,19,11,33,4,0,2,5,0,30,54,47,59,0,0,0,0,0,0,37,62,10,26,47,87,8,15,38,79,8,84,101,47,21,27,97,76,11,71,67,8,25,101,19,78,129,64,10,3,56,116,29,3,111,63,14,7,14,34,100,106,97,87,98,100,16,64,134,42,2,48,35,0,33,79,1,4,16,92,1,17,124,61,20,43,15,11,7,107,128,50,11,13,26,10,117,18,0,56,50,16,56,0,39,55,10,20,41,23,19,36,136,67,3,120,126,29,84,114,30,40,12,18,0,27,50,40,83,75,10,3,0,1,49,58,0,1,0,57,28,34,91,53,20,106,159,29,91,211,50,6,81,3,14,92,47,31,64,83,30,120,23,35,122,7,78,43,154,34,99,54,142,37,13,62,55,54,147,93,129,26,133,57,103,16,70,65,85,0,54,8,1,58,10,62,36,21,40,0,0,0,0,100,35,67,127,122,7,15,0,0,0,12,16,67,73,53,0,3,58,6,3,10,6,9,89,128,74,149,127,230

Radius of gyration: 28.88 Å; Cα contacts (8 Å, |Δi|>4): 610; chains: 1; bounding box: 48×94×58 Å